Protein AF-A0A0A1XGZ0-F1 (afdb_monomer_lite)

Radius of gyration: 41.67 Å; chains: 1; bounding box: 92×54×162 Å

Foldseek 3Di:
DDPDPPPPDDDDDDPVNVVLLLVLCLVVLDQAPPHLQVSLVVSCVVPVDPDHSVVSVVVVVVLVVLLVVLVVVCPDPVLVPDDPVVSVVVSCVSHVCNVSVCSNPVVCVVPPPPDPPPDPCPDPPPPDDPPDPPPPPDDDDPDDPDPDDDDDDDDDDDDDDDDDDDDDDDDDDDDDDDDDDDDDDDDDDDDDDDDDDDDDDDDPDDPPPVVVVVVVVVVVVVVVVVVVVVVVVVVVVVVVVVVVVVVVVVVVVVVVVVVVVVVVVVVVVVVVVVVVVVVVVVVVVVVVVVVVVVVVVVVVVVVVCVVPVVVVVVVPDD

Organism: Zeugodacus cucurbitae (NCBI:txid28588)

Structure (mmCIF, N/CA/C/O backbone):
data_AF-A0A0A1XGZ0-F1
#
_entry.id   AF-A0A0A1XGZ0-F1
#
loop_
_atom_site.group_PDB
_atom_site.id
_atom_site.type_symbol
_atom_site.label_atom_id
_atom_site.label_alt_id
_atom_site.label_comp_id
_atom_site.label_asym_id
_atom_site.label_entity_id
_atom_site.label_seq_id
_atom_site.pdbx_PDB_ins_code
_atom_site.Cartn_x
_atom_site.Cartn_y
_atom_site.Cartn_z
_atom_site.occupancy
_atom_site.B_iso_or_equiv
_atom_site.auth_seq_id
_atom_site.auth_comp_id
_atom_site.auth_asym_id
_atom_site.auth_atom_id
_atom_site.pdbx_PDB_model_num
ATOM 1 N N . MET A 1 1 ? 7.712 36.866 0.682 1.00 51.44 1 MET A N 1
ATOM 2 C CA . MET A 1 1 ? 6.767 36.214 -0.258 1.00 51.44 1 MET A CA 1
ATOM 3 C C . MET A 1 1 ? 5.915 35.205 0.504 1.00 51.44 1 MET A C 1
ATOM 5 O O . MET A 1 1 ? 6.463 34.236 1.012 1.00 51.44 1 MET A O 1
ATOM 9 N N . LYS A 1 2 ? 4.602 35.432 0.642 1.00 52.97 2 LYS A N 1
ATOM 10 C CA . LYS A 1 2 ? 3.690 34.472 1.289 1.00 52.97 2 LYS A CA 1
ATOM 11 C C . LYS A 1 2 ? 3.315 33.396 0.262 1.00 52.97 2 LYS A C 1
ATOM 13 O O . LYS A 1 2 ? 2.612 33.702 -0.698 1.00 52.97 2 LYS A O 1
ATOM 18 N N . ARG A 1 3 ? 3.811 32.163 0.423 1.00 58.19 3 ARG A N 1
ATOM 19 C CA . ARG A 1 3 ? 3.391 31.021 -0.407 1.00 58.19 3 ARG A CA 1
ATOM 20 C C . ARG A 1 3 ? 1.929 30.725 -0.070 1.00 58.19 3 ARG A C 1
ATOM 22 O O . ARG A 1 3 ? 1.637 30.286 1.037 1.00 58.19 3 ARG A O 1
ATOM 29 N N . LYS A 1 4 ? 1.008 31.012 -0.992 1.00 64.75 4 LYS A N 1
ATOM 30 C CA . LYS A 1 4 ? -0.385 30.574 -0.864 1.00 64.75 4 LYS A CA 1
ATOM 31 C C . LYS A 1 4 ? -0.379 29.050 -0.986 1.00 64.75 4 LYS A C 1
ATOM 33 O O . LYS A 1 4 ? -0.147 28.530 -2.073 1.00 64.75 4 LYS A O 1
ATOM 38 N N . LEU A 1 5 ? -0.555 28.351 0.135 1.00 66.44 5 LEU A N 1
ATOM 39 C CA . LEU A 1 5 ? -0.808 26.912 0.148 1.00 66.44 5 LEU A CA 1
ATOM 40 C C . LEU A 1 5 ? -2.055 26.674 -0.702 1.00 66.44 5 LEU A C 1
ATOM 42 O O . LEU A 1 5 ? -3.143 27.122 -0.346 1.00 66.44 5 LEU A O 1
ATOM 46 N N . GLN A 1 6 ? -1.885 26.043 -1.862 1.00 65.25 6 GLN A N 1
ATOM 47 C CA . GLN A 1 6 ? -3.021 25.641 -2.674 1.00 65.25 6 GLN A CA 1
ATOM 48 C C . GLN A 1 6 ? -3.808 24.607 -1.872 1.00 65.25 6 GLN A C 1
ATOM 50 O O . GLN A 1 6 ? -3.312 23.519 -1.579 1.00 65.25 6 GLN A O 1
ATOM 55 N N . GLN A 1 7 ? -5.020 24.979 -1.477 1.00 72.56 7 GLN A N 1
ATOM 56 C CA . GLN A 1 7 ? -5.951 24.080 -0.820 1.00 72.56 7 GLN A CA 1
ATOM 57 C C . GLN A 1 7 ? -6.262 22.947 -1.801 1.00 72.56 7 GLN A C 1
ATOM 59 O O . GLN A 1 7 ? -6.911 23.161 -2.827 1.00 72.56 7 GLN A O 1
ATOM 64 N N . LYS A 1 8 ? -5.719 21.754 -1.530 1.00 76.75 8 LYS A N 1
ATOM 65 C CA . LYS A 1 8 ? -5.969 20.566 -2.349 1.00 76.75 8 LYS A CA 1
ATOM 66 C C . LYS A 1 8 ? -7.477 20.336 -2.376 1.00 76.75 8 LYS A C 1
ATOM 68 O O . LYS A 1 8 ? -8.102 20.197 -1.327 1.00 76.75 8 LYS A O 1
ATOM 73 N N . ARG A 1 9 ? -8.068 20.338 -3.571 1.00 82.75 9 ARG A N 1
ATOM 74 C CA . ARG A 1 9 ? -9.494 20.049 -3.735 1.00 82.75 9 ARG A CA 1
ATOM 75 C C . ARG A 1 9 ? -9.743 18.608 -3.289 1.00 82.75 9 ARG A C 1
ATOM 77 O O . ARG A 1 9 ? -9.057 17.696 -3.743 1.00 82.75 9 ARG A O 1
ATOM 84 N N . ILE A 1 10 ? -10.699 18.413 -2.386 1.00 90.75 10 ILE A N 1
ATOM 85 C CA . ILE A 1 10 ? -11.123 17.079 -1.954 1.00 90.75 10 ILE A CA 1
ATOM 86 C C . ILE A 1 10 ? -11.842 16.419 -3.137 1.00 90.75 10 ILE A C 1
ATOM 88 O O . ILE A 1 10 ? -12.792 16.991 -3.677 1.00 90.75 10 ILE A O 1
ATOM 92 N N . LYS A 1 11 ? -11.388 15.231 -3.556 1.00 94.19 11 LYS A N 1
ATOM 93 C CA . LYS A 1 11 ? -12.032 14.475 -4.639 1.00 94.19 11 LYS A CA 1
ATOM 94 C C . LYS A 1 11 ? -13.434 14.039 -4.205 1.00 94.19 11 LYS A C 1
ATOM 96 O O . LYS A 1 11 ? -13.590 13.379 -3.179 1.00 94.19 11 LYS A O 1
ATOM 101 N N . ARG A 1 12 ? -14.442 14.367 -5.018 1.00 95.94 12 ARG A N 1
ATOM 102 C CA . ARG A 1 12 ? -15.802 13.826 -4.896 1.00 95.94 12 ARG A CA 1
ATOM 103 C C . ARG A 1 12 ? -15.870 12.515 -5.675 1.00 95.94 12 ARG A C 1
ATOM 105 O O . ARG A 1 12 ? -15.523 12.500 -6.850 1.00 95.94 12 ARG A O 1
ATOM 112 N N . TRP A 1 13 ? -16.270 11.435 -5.010 1.00 97.25 13 TRP A N 1
ATOM 113 C CA . TRP A 1 13 ? -16.399 10.114 -5.627 1.00 97.25 13 TRP A CA 1
ATOM 114 C C . TRP A 1 13 ? -17.808 9.927 -6.165 1.00 97.25 13 TRP A C 1
ATOM 116 O O . TRP A 1 13 ? -18.777 10.060 -5.418 1.00 97.25 13 TRP A O 1
ATOM 126 N N . THR A 1 14 ? -17.912 9.590 -7.439 1.00 97.38 14 THR A N 1
ATOM 127 C CA . THR A 1 14 ? -19.172 9.186 -8.058 1.00 97.38 14 THR A CA 1
ATOM 128 C C . THR A 1 14 ? -19.480 7.722 -7.745 1.00 97.38 14 THR A C 1
ATOM 130 O O . THR A 1 14 ? -18.590 6.923 -7.443 1.00 97.38 14 THR A O 1
ATOM 133 N N . GLN A 1 15 ? -20.758 7.355 -7.833 1.00 96.75 15 GLN A N 1
ATOM 134 C CA . GLN A 1 15 ? -21.195 5.975 -7.622 1.00 96.75 15 GLN A CA 1
ATOM 135 C C . GLN A 1 15 ? -20.570 5.020 -8.654 1.00 96.75 15 GLN A C 1
ATOM 137 O O . GLN A 1 15 ? -20.163 3.919 -8.303 1.00 96.75 15 GLN A O 1
ATOM 142 N N . ASP A 1 16 ? -20.422 5.471 -9.903 1.00 97.69 16 ASP A N 1
ATOM 143 C CA . ASP A 1 16 ? -19.795 4.705 -10.986 1.00 97.69 16 ASP A CA 1
ATOM 144 C C . ASP A 1 16 ? -18.313 4.399 -10.708 1.00 97.69 16 ASP A C 1
ATOM 146 O O . ASP A 1 16 ? -17.880 3.252 -10.812 1.00 97.69 16 ASP A O 1
ATOM 150 N N . GLU A 1 17 ? -17.542 5.394 -10.256 1.00 98.00 17 GLU A N 1
ATOM 151 C CA . GLU A 1 17 ? -16.142 5.193 -9.855 1.00 98.00 17 GLU A CA 1
ATOM 152 C C . GLU A 1 17 ? -16.020 4.179 -8.709 1.00 98.00 17 GLU A C 1
ATOM 154 O O . GLU A 1 17 ? -15.146 3.312 -8.736 1.00 98.00 17 GLU A O 1
ATOM 159 N N . ILE A 1 18 ? -16.901 4.260 -7.705 1.00 98.06 18 ILE A N 1
ATOM 160 C CA . ILE A 1 18 ? -16.895 3.322 -6.576 1.00 98.06 18 ILE A CA 1
ATOM 161 C C . ILE A 1 18 ? -17.246 1.907 -7.051 1.00 98.06 18 ILE A C 1
ATOM 163 O O . ILE A 1 18 ? -16.580 0.954 -6.645 1.00 98.06 18 ILE A O 1
ATOM 167 N N . CYS A 1 19 ? -18.239 1.761 -7.933 1.00 97.44 19 CYS A N 1
ATOM 168 C CA . CYS A 1 19 ? -18.578 0.479 -8.548 1.00 97.44 19 CYS A CA 1
ATOM 169 C C . CYS A 1 19 ? -17.376 -0.137 -9.269 1.00 97.44 19 CYS A C 1
ATOM 171 O O . CYS A 1 19 ? -17.059 -1.289 -8.987 1.00 97.44 19 CYS A O 1
ATOM 173 N N . LYS A 1 20 ? -16.668 0.634 -10.106 1.00 97.81 20 LYS A N 1
ATOM 174 C CA . LYS A 1 20 ? -15.467 0.174 -10.829 1.00 97.81 20 LYS A CA 1
ATOM 175 C C . LYS A 1 20 ? -14.371 -0.324 -9.890 1.00 97.81 20 LYS A C 1
ATOM 177 O O . LYS A 1 20 ? -13.774 -1.366 -10.146 1.00 97.81 20 LYS A O 1
ATOM 182 N N . ILE A 1 21 ? -14.134 0.381 -8.780 1.00 96.81 21 ILE A N 1
ATOM 183 C CA . ILE A 1 21 ? -13.171 -0.053 -7.754 1.00 96.81 21 ILE A CA 1
ATOM 184 C C . ILE A 1 21 ? -13.587 -1.410 -7.169 1.00 96.81 21 ILE A C 1
ATOM 186 O O . ILE A 1 21 ? -12.758 -2.308 -7.035 1.00 96.81 21 ILE A O 1
ATOM 190 N N . ILE A 1 22 ? -14.865 -1.569 -6.814 1.00 96.44 22 ILE A N 1
ATOM 191 C CA . ILE A 1 22 ? -15.384 -2.803 -6.207 1.00 96.44 22 ILE A CA 1
ATOM 192 C C . ILE A 1 22 ? -15.343 -3.969 -7.204 1.00 96.44 22 ILE A C 1
ATOM 194 O O . ILE A 1 22 ? -14.929 -5.061 -6.818 1.00 96.44 22 ILE A O 1
ATOM 198 N N . ASP A 1 23 ? -15.733 -3.748 -8.462 1.00 96.31 23 ASP A N 1
ATOM 199 C CA . ASP A 1 23 ? -15.694 -4.770 -9.519 1.00 96.31 23 ASP A CA 1
ATOM 200 C C . ASP A 1 23 ? -14.271 -5.247 -9.775 1.00 96.31 23 ASP A C 1
ATOM 202 O O . ASP A 1 23 ? -14.007 -6.446 -9.715 1.00 96.31 23 ASP A O 1
ATOM 206 N N . TYR A 1 24 ? -13.324 -4.319 -9.918 1.00 95.81 24 TYR A N 1
ATOM 207 C CA . TYR A 1 24 ? -11.922 -4.675 -10.097 1.00 95.81 24 TYR A CA 1
ATOM 208 C C . TYR A 1 24 ? -11.384 -5.503 -8.922 1.00 95.81 24 TYR A C 1
ATOM 210 O O . TYR A 1 24 ? -10.722 -6.522 -9.100 1.00 95.81 24 TYR A O 1
ATOM 218 N N . ILE A 1 25 ? -11.694 -5.123 -7.682 1.00 94.00 25 ILE A N 1
ATOM 219 C CA . ILE A 1 25 ? -11.255 -5.904 -6.517 1.00 94.00 25 ILE A CA 1
ATOM 220 C C . ILE A 1 25 ? -11.884 -7.307 -6.506 1.00 94.00 25 ILE A C 1
ATOM 222 O O . ILE A 1 25 ? -11.214 -8.277 -6.133 1.00 94.00 25 ILE A O 1
ATOM 226 N N . ALA A 1 26 ? -13.154 -7.422 -6.895 1.00 93.50 26 ALA A N 1
ATOM 227 C CA . ALA A 1 26 ? -13.848 -8.702 -6.970 1.00 93.50 26 ALA A CA 1
ATOM 228 C C . ALA A 1 26 ? -13.251 -9.626 -8.042 1.00 93.50 26 ALA A C 1
ATOM 230 O O . ALA A 1 26 ? -13.102 -10.819 -7.781 1.00 93.50 26 ALA A O 1
ATOM 231 N N . GLU A 1 27 ? -12.891 -9.083 -9.205 1.00 94.25 27 GLU A N 1
ATOM 232 C CA . GLU A 1 27 ? -12.326 -9.836 -10.329 1.00 94.25 27 GLU A CA 1
ATOM 233 C C . GLU A 1 27 ? -10.887 -10.294 -10.067 1.00 94.25 27 GLU A C 1
ATOM 235 O O . GLU A 1 27 ? -10.563 -11.463 -10.272 1.00 94.25 27 GLU A O 1
ATOM 240 N N . TYR A 1 28 ? -10.022 -9.400 -9.577 1.00 91.00 28 TYR A N 1
ATOM 241 C CA . TYR A 1 28 ? -8.583 -9.674 -9.498 1.00 91.00 28 TYR A CA 1
ATOM 242 C C . TYR A 1 28 ? -8.142 -10.292 -8.169 1.00 91.00 28 TYR A C 1
ATOM 244 O O . TYR A 1 28 ? -7.079 -10.908 -8.113 1.00 91.00 28 TYR A O 1
ATOM 252 N N . GLY A 1 29 ? -8.953 -10.179 -7.109 1.00 76.94 29 GLY A N 1
ATOM 253 C CA . GLY A 1 29 ? -8.938 -11.013 -5.901 1.00 76.94 29 GLY A CA 1
ATOM 254 C C . GLY A 1 29 ? -7.692 -10.996 -4.994 1.00 76.94 29 GLY A C 1
ATOM 255 O O . GLY A 1 29 ? -7.820 -11.325 -3.811 1.00 76.94 29 GLY A O 1
ATOM 256 N N . ASN A 1 30 ? -6.532 -10.590 -5.503 1.00 75.06 30 ASN A N 1
ATOM 257 C CA . ASN A 1 30 ? -5.241 -10.508 -4.835 1.00 75.06 30 ASN A CA 1
ATOM 258 C C . ASN A 1 30 ? -4.974 -9.057 -4.457 1.00 75.06 30 ASN A C 1
ATOM 260 O O . ASN A 1 30 ? -4.221 -8.348 -5.122 1.00 75.06 30 ASN A O 1
ATOM 264 N N . LEU A 1 31 ? -5.631 -8.605 -3.393 1.00 71.94 31 LEU A N 1
ATOM 265 C CA . LEU A 1 31 ? -5.465 -7.242 -2.911 1.00 71.94 31 LEU A CA 1
ATOM 266 C C . LEU A 1 31 ? -3.996 -6.972 -2.557 1.00 71.94 31 LEU A C 1
ATOM 268 O O . LEU A 1 31 ? -3.429 -7.621 -1.681 1.00 71.94 31 LEU A O 1
ATOM 272 N N . GLU A 1 32 ? -3.418 -5.978 -3.233 1.00 71.38 32 GLU A N 1
ATOM 273 C CA . GLU A 1 32 ? -2.176 -5.294 -2.847 1.00 71.38 32 GLU A CA 1
ATOM 274 C C . GLU A 1 32 ? -0.877 -6.129 -2.888 1.00 71.38 32 GLU A C 1
ATOM 276 O O . GLU A 1 32 ? 0.133 -5.706 -2.323 1.00 71.38 32 GLU A O 1
ATOM 281 N N . LYS A 1 33 ? -0.845 -7.262 -3.607 1.00 74.62 33 LYS A N 1
ATOM 282 C CA . LYS A 1 33 ? 0.391 -8.042 -3.838 1.00 74.62 33 LYS A CA 1
ATOM 283 C C . LYS A 1 33 ? 1.023 -7.721 -5.205 1.00 74.62 33 LYS A C 1
ATOM 285 O O . LYS A 1 33 ? 0.296 -7.702 -6.195 1.00 74.62 33 LYS A O 1
ATOM 290 N N . PRO A 1 34 ? 2.355 -7.510 -5.302 1.00 65.94 34 PRO A N 1
ATOM 291 C CA . PRO A 1 34 ? 3.346 -7.464 -4.216 1.00 65.94 34 PRO A CA 1
ATOM 292 C C . PRO A 1 34 ? 3.360 -6.127 -3.451 1.00 65.94 34 PRO A C 1
ATOM 294 O O . PRO A 1 34 ? 3.934 -6.041 -2.369 1.00 65.94 34 PRO A O 1
ATOM 297 N N . THR A 1 35 ? 2.764 -5.067 -4.001 1.00 85.25 35 THR A N 1
ATOM 298 C CA . THR A 1 35 ? 2.658 -3.758 -3.342 1.00 85.25 35 THR A CA 1
ATOM 299 C C . THR A 1 35 ? 1.359 -3.073 -3.750 1.00 85.25 35 THR A C 1
ATOM 301 O O . THR A 1 35 ? 0.997 -3.079 -4.927 1.00 85.25 35 THR A O 1
ATOM 304 N N . ALA A 1 36 ? 0.693 -2.410 -2.799 1.00 88.00 36 ALA A N 1
ATOM 305 C CA . ALA A 1 36 ? -0.534 -1.644 -3.037 1.00 88.00 36 ALA A CA 1
ATOM 306 C C . ALA A 1 36 ? -0.408 -0.641 -4.197 1.00 88.00 36 ALA A C 1
ATOM 308 O O . ALA A 1 36 ? -1.326 -0.503 -4.997 1.00 88.00 36 ALA A O 1
ATOM 309 N N . ARG A 1 37 ? 0.749 0.025 -4.315 1.00 92.38 37 ARG A N 1
ATOM 310 C CA . ARG A 1 37 ? 1.026 0.992 -5.381 1.00 92.38 37 ARG A CA 1
ATOM 311 C C . ARG A 1 37 ? 0.862 0.379 -6.770 1.00 92.38 37 ARG A C 1
ATOM 313 O O . ARG A 1 37 ? 0.056 0.877 -7.541 1.00 92.38 37 ARG A O 1
ATOM 320 N N . ILE A 1 38 ? 1.564 -0.721 -7.046 1.00 92.69 38 ILE A N 1
ATOM 321 C CA . ILE A 1 38 ? 1.515 -1.403 -8.348 1.00 92.69 38 ILE A CA 1
ATOM 322 C C . ILE A 1 38 ? 0.081 -1.849 -8.648 1.00 92.69 38 ILE A C 1
ATOM 324 O O . ILE A 1 38 ? -0.415 -1.619 -9.742 1.00 92.69 38 ILE A O 1
ATOM 328 N N . TYR A 1 39 ? -0.610 -2.420 -7.657 1.00 94.62 39 TYR A N 1
ATOM 329 C CA . TYR A 1 39 ? -1.984 -2.901 -7.814 1.00 94.62 39 TYR A CA 1
ATOM 330 C C . TYR A 1 39 ? -2.982 -1.791 -8.190 1.00 94.62 39 TYR A C 1
ATOM 332 O O . TYR A 1 39 ? -3.854 -1.983 -9.038 1.00 94.62 39 TYR A O 1
ATOM 340 N N . TYR A 1 40 ? -2.885 -0.622 -7.554 1.00 95.56 40 TYR A N 1
ATOM 341 C CA . TYR A 1 40 ? -3.783 0.494 -7.852 1.00 95.56 40 TYR A CA 1
ATOM 342 C C . TYR A 1 40 ? -3.333 1.300 -9.080 1.00 95.56 40 TYR A C 1
ATOM 344 O O . TYR A 1 40 ? -4.174 1.892 -9.751 1.00 95.56 40 TYR A O 1
ATOM 352 N N . GLU A 1 41 ? -2.043 1.303 -9.421 1.00 95.19 41 GLU A N 1
ATOM 353 C CA . GLU A 1 41 ? -1.557 1.845 -10.695 1.00 95.19 41 GLU A CA 1
ATOM 354 C C . GLU A 1 41 ? -2.065 1.007 -11.881 1.00 95.19 41 GLU A C 1
ATOM 356 O O . GLU A 1 41 ? -2.542 1.585 -12.856 1.00 95.19 41 GLU A O 1
ATOM 361 N N . THR A 1 42 ? -2.066 -0.331 -11.790 1.00 94.62 42 THR A N 1
ATOM 362 C CA . THR A 1 42 ? -2.656 -1.191 -12.835 1.00 94.62 42 THR A CA 1
ATOM 363 C C . THR A 1 42 ? -4.169 -1.012 -12.937 1.00 94.62 42 THR A C 1
ATOM 365 O O . THR A 1 42 ? -4.702 -0.939 -14.042 1.00 94.62 42 THR A O 1
ATOM 368 N N . PHE A 1 43 ? -4.866 -0.838 -11.810 1.00 95.56 43 PHE A N 1
ATOM 369 C CA . PHE A 1 43 ? -6.286 -0.475 -11.818 1.00 95.56 43 PHE A CA 1
ATOM 370 C C . PHE A 1 43 ? -6.551 0.814 -12.609 1.00 95.56 43 PHE A C 1
ATOM 372 O O . PHE A 1 43 ? -7.454 0.841 -13.441 1.00 95.56 43 PHE A O 1
ATOM 379 N N . LEU A 1 44 ? -5.755 1.866 -12.386 1.00 96.62 44 LEU A N 1
ATOM 380 C CA . LEU A 1 44 ? -5.915 3.153 -13.072 1.00 96.62 44 LEU A CA 1
ATOM 381 C C . LEU A 1 44 ? -5.614 3.074 -14.577 1.00 96.62 44 LEU A C 1
ATOM 383 O O . LEU A 1 44 ? -6.138 3.881 -15.342 1.00 96.62 44 LEU A O 1
ATOM 387 N N . GLN A 1 45 ? -4.812 2.097 -15.012 1.00 96.19 45 GLN A N 1
ATOM 388 C CA . GLN A 1 45 ? -4.597 1.819 -16.436 1.00 96.19 45 GLN A CA 1
ATOM 389 C C . GLN A 1 45 ? -5.831 1.184 -17.092 1.00 96.19 45 GLN A C 1
ATOM 391 O O . GLN A 1 45 ? -6.127 1.483 -18.246 1.00 96.19 45 GLN A O 1
ATOM 396 N N . VAL A 1 46 ? -6.557 0.325 -16.367 1.00 96.75 46 VAL A N 1
ATOM 397 C CA . VAL A 1 46 ? -7.762 -0.361 -16.871 1.00 96.75 46 VAL A CA 1
ATOM 398 C C . VAL A 1 46 ? -9.002 0.530 -16.769 1.00 96.75 46 VAL A C 1
ATOM 400 O O . VAL A 1 46 ? -9.832 0.563 -17.673 1.00 96.75 46 VAL A O 1
ATOM 403 N N . SER A 1 47 ? -9.139 1.254 -15.660 1.00 95.00 47 SER A N 1
ATOM 404 C CA . SER A 1 47 ? -10.253 2.153 -15.371 1.00 95.00 47 SER A CA 1
ATOM 405 C C . SER A 1 47 ? -9.723 3.579 -15.228 1.00 95.00 47 SER A C 1
ATOM 407 O O . SER A 1 47 ? -9.253 3.930 -14.142 1.00 95.00 47 SER A O 1
ATOM 409 N N . PRO A 1 48 ? -9.803 4.416 -16.281 1.00 91.69 48 PRO A N 1
ATOM 410 C CA . PRO A 1 48 ? -9.307 5.786 -16.230 1.00 91.69 48 PRO A CA 1
ATOM 411 C C . PRO A 1 48 ? -10.211 6.627 -15.323 1.00 91.69 48 PRO A C 1
ATOM 413 O O . PRO A 1 48 ? -11.207 7.213 -15.745 1.00 91.69 48 PRO A O 1
ATOM 416 N N . ILE A 1 49 ? -9.870 6.639 -14.041 1.00 96.62 49 ILE A N 1
ATOM 417 C CA . ILE A 1 49 ? -10.454 7.487 -13.010 1.00 96.62 49 ILE A CA 1
ATOM 418 C C . ILE A 1 49 ? -9.453 8.606 -12.745 1.00 96.62 49 ILE A C 1
ATOM 420 O O . ILE A 1 49 ? -8.268 8.342 -12.557 1.00 96.62 49 ILE A O 1
ATOM 424 N N . ASP A 1 50 ? -9.923 9.852 -12.680 1.00 96.12 50 ASP A N 1
ATOM 425 C CA . ASP A 1 50 ? -9.082 10.994 -12.306 1.00 96.12 50 ASP A CA 1
ATOM 426 C C . ASP A 1 50 ? -8.783 10.961 -10.796 1.00 96.12 50 ASP A C 1
ATOM 428 O O . ASP A 1 50 ? -9.442 11.608 -9.973 1.00 96.12 50 ASP A O 1
ATOM 432 N N . ALA A 1 51 ? -7.877 10.071 -10.398 1.00 96.00 51 ALA A N 1
ATOM 433 C CA . ALA A 1 51 ? -7.441 9.858 -9.028 1.00 96.00 51 ALA A CA 1
ATOM 434 C C . ALA A 1 51 ? -6.013 9.313 -9.002 1.00 96.00 51 ALA A C 1
ATOM 436 O O . ALA A 1 51 ? -5.601 8.540 -9.861 1.00 96.00 51 ALA A O 1
ATOM 437 N N . THR A 1 52 ? -5.266 9.662 -7.958 1.00 95.62 52 THR A N 1
ATOM 438 C CA . THR A 1 52 ? -3.992 9.003 -7.670 1.00 95.62 52 THR A CA 1
ATOM 439 C C . THR A 1 52 ? -4.230 7.647 -7.005 1.00 95.62 52 THR A C 1
ATOM 441 O O . THR A 1 52 ? -5.252 7.430 -6.347 1.00 95.62 52 THR A O 1
ATOM 444 N N . TRP A 1 53 ? -3.261 6.737 -7.127 1.00 95.56 53 TRP A N 1
ATOM 445 C CA . TRP A 1 53 ? -3.322 5.408 -6.509 1.00 95.56 53 TRP A CA 1
ATOM 446 C C . TRP A 1 53 ? -3.534 5.482 -4.983 1.00 95.56 53 TRP A C 1
ATOM 448 O O . TRP A 1 53 ? -4.270 4.673 -4.418 1.00 95.56 53 TRP A O 1
ATOM 458 N N . ASP A 1 54 ? -2.973 6.504 -4.324 1.00 94.50 54 ASP A N 1
ATOM 459 C CA 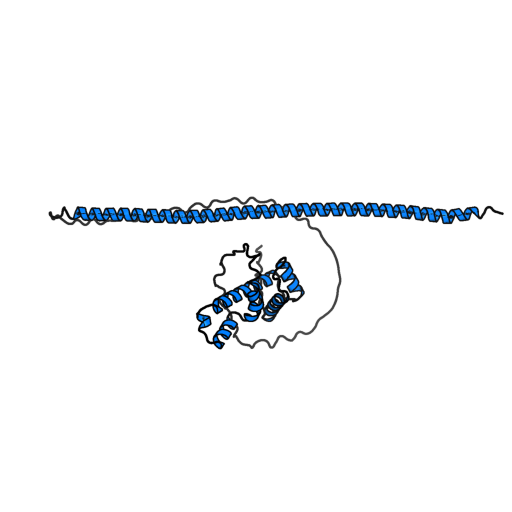. ASP A 1 54 ? -3.197 6.784 -2.903 1.00 94.50 54 ASP A CA 1
ATOM 460 C C . ASP A 1 54 ? -4.672 7.059 -2.603 1.00 94.50 54 ASP A C 1
ATOM 462 O O . ASP A 1 54 ? -5.233 6.482 -1.675 1.00 94.50 54 ASP A O 1
ATOM 466 N N . LEU A 1 55 ? -5.330 7.920 -3.388 1.00 95.50 55 LEU A N 1
ATOM 467 C CA . LEU A 1 55 ? -6.744 8.250 -3.187 1.00 95.50 55 LEU A CA 1
ATOM 468 C C . LEU A 1 55 ? -7.633 7.011 -3.333 1.00 95.50 55 LEU A C 1
ATOM 470 O O . LEU A 1 55 ? -8.569 6.842 -2.549 1.00 95.50 55 LEU A O 1
ATOM 474 N N . ILE A 1 56 ? -7.314 6.130 -4.283 1.00 96.12 56 ILE A N 1
ATOM 475 C CA . ILE A 1 56 ? -7.995 4.839 -4.438 1.00 96.12 56 ILE A CA 1
ATOM 476 C C . ILE A 1 56 ? -7.775 3.971 -3.199 1.00 96.12 56 ILE A C 1
ATOM 478 O O . ILE A 1 56 ? -8.749 3.499 -2.613 1.00 96.12 56 ILE A O 1
ATOM 482 N N . LYS A 1 57 ? -6.529 3.828 -2.732 1.00 94.50 57 LYS A N 1
ATOM 483 C CA . LYS A 1 57 ? -6.201 3.086 -1.505 1.00 94.50 57 LYS A CA 1
ATOM 484 C C . LYS A 1 57 ? -6.987 3.604 -0.296 1.00 94.50 57 LYS A C 1
ATOM 486 O O . LYS A 1 57 ? -7.592 2.817 0.433 1.00 94.50 57 LYS A O 1
ATOM 491 N N . TRP A 1 58 ? -7.028 4.922 -0.095 1.00 94.75 58 TRP A N 1
ATOM 492 C CA . TRP A 1 58 ? -7.814 5.549 0.973 1.00 94.75 58 TRP A CA 1
ATOM 493 C C . TRP A 1 58 ? -9.307 5.258 0.827 1.00 94.75 58 TRP A C 1
ATOM 495 O O . TRP A 1 58 ? -9.967 4.932 1.817 1.00 94.75 58 TRP A O 1
ATOM 505 N N . LYS A 1 59 ? -9.843 5.308 -0.397 1.00 96.44 59 LYS A N 1
ATOM 506 C CA . LYS A 1 59 ? -11.249 4.987 -0.654 1.00 96.44 59 LYS A CA 1
ATOM 507 C C . LYS A 1 59 ? -11.561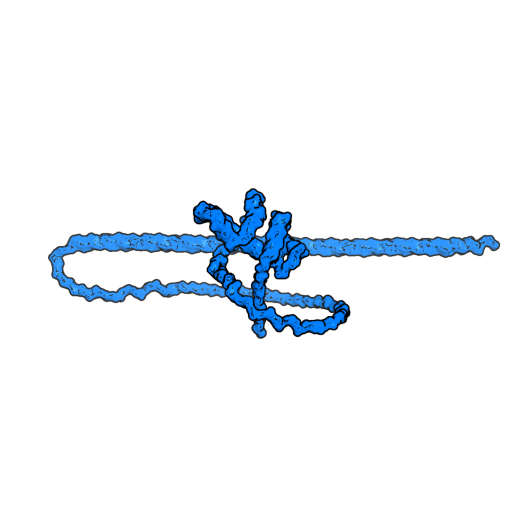 3.522 -0.354 1.00 96.44 59 LYS A C 1
ATOM 509 O O . LYS A 1 59 ? -12.566 3.254 0.297 1.00 96.44 59 LYS A O 1
ATOM 514 N N . VAL A 1 60 ? -10.693 2.588 -0.743 1.00 95.19 60 VAL A N 1
ATOM 515 C CA . VAL A 1 60 ? -10.829 1.157 -0.422 1.00 95.19 60 VAL A CA 1
ATOM 516 C C . VAL A 1 60 ? -10.780 0.924 1.087 1.00 95.19 60 VAL A C 1
ATOM 518 O O . VAL A 1 60 ? -11.619 0.198 1.620 1.00 95.19 60 VAL A O 1
ATOM 521 N N . ARG A 1 61 ? -9.857 1.577 1.801 1.00 94.00 61 ARG A N 1
ATOM 522 C CA . ARG A 1 61 ? -9.788 1.525 3.271 1.00 94.00 61 ARG A CA 1
ATOM 523 C C . ARG A 1 61 ? -11.082 2.029 3.915 1.00 94.00 61 ARG A C 1
ATOM 525 O O . ARG A 1 61 ? -11.608 1.384 4.815 1.00 94.00 61 ARG A O 1
ATOM 532 N N . HIS A 1 62 ? -11.626 3.136 3.423 1.00 95.69 62 HIS A N 1
ATOM 533 C CA . HIS A 1 62 ? -12.905 3.662 3.893 1.00 95.69 62 HIS A CA 1
ATOM 534 C C . HIS A 1 62 ? -14.078 2.704 3.606 1.00 95.69 62 HIS A C 1
ATOM 536 O O . HIS A 1 62 ? -14.899 2.469 4.489 1.00 95.69 62 HIS A O 1
ATOM 542 N N . LEU A 1 63 ? -14.130 2.084 2.420 1.00 96.56 63 LEU A N 1
ATOM 543 C CA . LEU A 1 63 ? -15.136 1.062 2.093 1.00 96.56 63 LEU A CA 1
ATOM 544 C C . LEU A 1 63 ? -15.045 -0.152 3.031 1.00 96.56 63 LEU A C 1
ATOM 546 O O . LEU A 1 63 ? -16.078 -0.638 3.487 1.00 96.56 63 LEU A O 1
ATOM 550 N N . LYS A 1 64 ? -13.827 -0.602 3.367 1.00 94.62 64 LYS A N 1
ATOM 551 C CA . LYS A 1 64 ? -13.597 -1.655 4.372 1.00 94.62 64 LYS A CA 1
ATOM 552 C C . LYS A 1 64 ? -14.117 -1.247 5.752 1.00 94.62 64 LYS A C 1
ATOM 554 O O . LYS A 1 64 ? -14.782 -2.046 6.399 1.00 94.62 64 LYS A O 1
ATOM 559 N N . ALA A 1 65 ? -13.863 -0.011 6.182 1.00 94.44 65 ALA A N 1
ATOM 560 C CA . ALA A 1 65 ? -14.337 0.489 7.472 1.00 94.44 65 ALA A CA 1
ATOM 561 C C . ALA A 1 65 ? -15.874 0.543 7.544 1.00 94.44 65 ALA A C 1
ATOM 563 O O . ALA A 1 65 ? -16.460 0.086 8.524 1.00 94.44 65 ALA A O 1
ATOM 564 N N . ILE A 1 66 ? -16.539 1.042 6.494 1.00 96.62 66 ILE A N 1
ATOM 565 C CA . ILE A 1 66 ? -18.010 1.034 6.411 1.00 96.62 66 ILE A CA 1
ATOM 566 C C . ILE A 1 66 ? -18.542 -0.403 6.429 1.00 96.62 66 ILE A C 1
ATOM 568 O O . ILE A 1 66 ? -19.505 -0.690 7.139 1.00 96.62 66 ILE A O 1
ATOM 572 N N . PHE A 1 67 ? -17.918 -1.310 5.673 1.00 96.56 67 PHE A N 1
ATOM 573 C CA . PHE A 1 67 ? -18.295 -2.721 5.659 1.00 96.56 67 PHE A CA 1
ATOM 574 C C . PHE A 1 67 ? -18.177 -3.360 7.049 1.00 96.56 67 PHE A C 1
ATOM 576 O O . PHE A 1 67 ? -19.133 -3.986 7.496 1.00 96.56 67 PHE A O 1
ATOM 583 N N . ALA A 1 68 ? -17.066 -3.146 7.759 1.00 95.31 68 ALA A N 1
ATOM 584 C CA . ALA A 1 68 ? -16.857 -3.671 9.108 1.00 95.31 68 ALA A CA 1
ATOM 585 C C . ALA A 1 68 ? -17.897 -3.135 10.107 1.00 95.31 68 ALA A C 1
ATOM 587 O O . ALA A 1 68 ? -18.466 -3.904 10.880 1.00 95.31 68 ALA A O 1
ATOM 588 N N . LYS A 1 69 ? -18.226 -1.833 10.045 1.00 96.31 69 LYS A N 1
ATOM 589 C CA . LYS A 1 69 ? -19.319 -1.249 10.845 1.00 96.31 69 LYS A CA 1
ATOM 590 C C . LYS A 1 69 ? -20.662 -1.916 10.535 1.00 96.31 69 LYS A C 1
ATOM 592 O O . LYS A 1 69 ? -21.423 -2.230 11.449 1.00 96.31 69 LYS A O 1
ATOM 597 N N . ALA A 1 70 ? -20.951 -2.150 9.255 1.00 97.31 70 ALA A N 1
ATOM 598 C CA . ALA A 1 70 ? -22.170 -2.832 8.837 1.00 97.31 70 ALA A CA 1
ATOM 599 C C . ALA A 1 70 ? -22.195 -4.284 9.340 1.00 97.31 70 ALA A C 1
ATOM 601 O O . ALA A 1 70 ? -23.207 -4.723 9.872 1.00 97.31 70 ALA A O 1
ATOM 602 N N . GLU A 1 71 ? -21.084 -5.013 9.247 1.00 96.06 71 GLU A N 1
ATOM 603 C CA . GLU A 1 71 ? -20.947 -6.389 9.737 1.00 96.06 71 GLU A CA 1
ATOM 604 C C . GLU A 1 71 ? -21.146 -6.491 11.259 1.00 96.06 71 GLU A C 1
ATOM 606 O O . GLU A 1 71 ? -21.939 -7.314 11.737 1.00 96.06 71 GLU A O 1
ATOM 611 N N . GLN A 1 72 ? -20.509 -5.599 12.020 1.00 95.94 72 GLN A N 1
ATOM 612 C CA . GLN A 1 72 ? -20.699 -5.488 13.466 1.00 95.94 72 GLN A CA 1
ATOM 613 C C . GLN A 1 72 ? -22.169 -5.220 13.808 1.00 95.94 72 GLN A C 1
ATOM 615 O O . GLN A 1 72 ? -22.740 -5.893 14.670 1.00 95.94 72 GLN A O 1
ATOM 620 N N . TRP A 1 73 ? -22.807 -4.286 13.095 1.00 97.50 73 TRP A N 1
ATOM 621 C CA . TRP A 1 73 ? -24.227 -4.006 13.272 1.00 97.50 73 TRP A CA 1
ATOM 622 C C . TRP A 1 73 ? -25.088 -5.231 12.947 1.00 97.50 73 TRP A C 1
ATOM 624 O O . TRP A 1 73 ? -25.923 -5.597 13.771 1.00 97.50 73 TRP A O 1
ATOM 634 N N . THR A 1 74 ? -24.841 -5.935 11.835 1.00 97.06 74 THR A N 1
ATOM 635 C CA . THR A 1 74 ? -25.593 -7.157 11.482 1.00 97.06 74 THR A CA 1
ATOM 636 C C . THR A 1 74 ? -25.460 -8.276 12.520 1.00 97.06 74 THR A C 1
ATOM 638 O O . THR A 1 74 ? -26.358 -9.107 12.646 1.00 97.06 74 THR A O 1
ATOM 641 N N . SER A 1 75 ? -24.378 -8.282 13.302 1.00 96.25 75 SER A N 1
ATOM 642 C CA . SER A 1 75 ? -24.149 -9.253 14.381 1.00 96.25 75 SER A CA 1
ATOM 643 C C . SER A 1 75 ? -24.846 -8.882 15.699 1.00 96.25 75 SER A C 1
ATOM 645 O O . SER A 1 75 ? -25.046 -9.750 16.559 1.00 96.25 75 SER A O 1
ATOM 647 N N . SER A 1 76 ? -25.237 -7.614 15.858 1.00 97.75 76 SER A N 1
ATOM 648 C CA . SER A 1 76 ? -25.857 -7.075 17.072 1.00 97.75 76 SER A CA 1
ATOM 649 C C . SER A 1 76 ? -27.260 -7.642 17.338 1.00 97.75 76 SER A C 1
ATOM 651 O O . SER A 1 76 ? -27.949 -8.134 16.443 1.00 97.75 76 SER A O 1
ATOM 653 N N . ALA A 1 77 ? -27.710 -7.560 18.595 1.00 97.50 77 ALA A N 1
ATOM 654 C CA . ALA A 1 77 ? -29.065 -7.963 18.976 1.00 97.50 77 ALA A CA 1
ATOM 655 C C . ALA A 1 77 ? -30.148 -7.070 18.339 1.00 97.50 77 ALA A C 1
ATOM 657 O O . ALA A 1 77 ? -31.229 -7.561 18.028 1.00 97.50 77 ALA A O 1
ATOM 658 N N . GLU A 1 78 ? -29.841 -5.788 18.104 1.00 96.94 78 GLU A N 1
ATOM 659 C CA . GLU A 1 78 ? -30.749 -4.833 17.454 1.00 96.94 78 GLU A CA 1
ATOM 660 C C . GLU A 1 78 ? -31.060 -5.252 16.012 1.00 96.94 78 GLU A C 1
ATOM 662 O O . GLU A 1 78 ? -32.215 -5.257 15.596 1.00 96.94 78 GLU A O 1
ATOM 667 N N . ALA A 1 79 ? -30.045 -5.668 15.253 1.00 96.38 79 ALA A N 1
ATOM 668 C CA . ALA A 1 79 ? -30.242 -6.149 13.890 1.00 96.38 79 ALA A CA 1
ATOM 669 C C . ALA A 1 79 ? -31.120 -7.410 13.831 1.00 96.38 79 ALA A C 1
ATOM 671 O O . ALA A 1 79 ? -31.929 -7.555 12.918 1.00 96.38 79 ALA A O 1
ATOM 672 N N . LYS A 1 80 ? -30.991 -8.301 14.821 1.00 96.94 80 LYS A N 1
ATOM 673 C CA . LYS A 1 80 ? -31.732 -9.571 14.890 1.00 96.94 80 LYS A CA 1
ATOM 674 C C . LYS A 1 80 ? -33.205 -9.407 15.277 1.00 96.94 80 LYS A C 1
ATOM 676 O O . LYS A 1 80 ? -33.983 -10.322 15.027 1.00 96.94 80 LYS A O 1
ATOM 681 N N . SER A 1 81 ? -33.588 -8.289 15.896 1.00 97.62 81 SER A N 1
ATOM 682 C CA . SER A 1 81 ? -34.976 -8.027 16.307 1.00 97.62 81 SER A CA 1
ATOM 683 C C . SER A 1 81 ? -35.802 -7.277 15.256 1.00 97.62 81 SER A C 1
ATOM 685 O O . SER A 1 81 ? -37.022 -7.181 15.389 1.00 97.62 81 SER A O 1
ATOM 687 N N . LEU A 1 82 ? -35.160 -6.743 14.213 1.00 97.12 82 LEU A N 1
ATOM 688 C CA . LEU A 1 82 ? -35.818 -6.011 13.133 1.00 97.12 82 LEU A CA 1
ATOM 689 C C . LEU A 1 82 ? -36.507 -6.955 12.136 1.00 97.12 82 LEU A C 1
ATOM 691 O O . LEU A 1 82 ? -36.047 -8.064 11.874 1.00 97.12 82 LEU A O 1
ATOM 695 N N . SER A 1 83 ? -37.603 -6.484 11.528 1.00 97.62 83 SER A N 1
ATOM 696 C CA . SER A 1 83 ? -38.211 -7.168 10.383 1.00 97.62 83 SER A CA 1
ATOM 697 C C . SER A 1 83 ? -37.271 -7.144 9.176 1.00 97.62 83 SER A C 1
ATOM 699 O O . SER A 1 83 ? -36.482 -6.210 9.015 1.00 97.62 83 SER A O 1
ATOM 701 N N . THR A 1 84 ? -37.377 -8.148 8.303 1.00 97.25 84 THR A N 1
ATOM 702 C CA . THR A 1 84 ? -36.496 -8.313 7.137 1.00 97.25 84 THR A CA 1
ATOM 703 C C . THR A 1 84 ? -36.439 -7.062 6.255 1.00 97.25 84 THR A C 1
ATOM 705 O O . THR A 1 84 ? -35.345 -6.631 5.901 1.00 97.25 84 THR A O 1
ATOM 708 N N . ASP A 1 85 ? -37.576 -6.418 5.982 1.00 97.69 85 ASP A N 1
ATOM 709 C CA . ASP A 1 85 ? -37.622 -5.215 5.136 1.00 97.69 85 ASP A CA 1
ATOM 710 C C . ASP A 1 85 ? -36.870 -4.036 5.773 1.00 97.69 85 ASP A C 1
ATOM 712 O O . ASP A 1 85 ? -36.007 -3.418 5.149 1.00 97.69 85 ASP A O 1
ATOM 716 N N . ARG A 1 86 ? -37.113 -3.777 7.067 1.00 97.38 86 ARG A N 1
ATOM 717 C CA . ARG A 1 86 ? -36.439 -2.695 7.808 1.00 97.38 86 ARG A CA 1
ATOM 718 C C . ARG A 1 86 ? -34.949 -2.961 7.986 1.00 97.38 86 ARG A C 1
ATOM 720 O O . ARG A 1 86 ? -34.152 -2.023 8.001 1.00 97.38 86 ARG A O 1
ATOM 727 N N . PHE A 1 87 ? -34.576 -4.230 8.135 1.00 97.69 87 PHE A N 1
ATOM 728 C CA . PHE A 1 87 ? -33.183 -4.649 8.187 1.00 97.69 87 PHE A CA 1
ATOM 729 C C . PHE A 1 87 ? -32.465 -4.304 6.877 1.00 97.69 87 PHE A C 1
ATOM 731 O O . PHE A 1 87 ? -31.414 -3.663 6.921 1.00 97.69 87 PHE A O 1
ATOM 738 N N . VAL A 1 88 ? -33.046 -4.660 5.724 1.00 97.56 88 VAL A N 1
ATOM 739 C CA . VAL A 1 88 ? -32.455 -4.386 4.402 1.00 97.56 88 VAL A CA 1
ATOM 740 C C . VAL A 1 88 ? -32.343 -2.884 4.146 1.00 97.56 88 VAL A C 1
ATOM 742 O O . VAL A 1 88 ? -31.275 -2.420 3.750 1.00 97.56 88 VAL A O 1
ATOM 745 N N . GLU A 1 89 ? -33.386 -2.105 4.441 1.00 97.75 89 GLU A N 1
ATOM 746 C CA . GLU A 1 89 ? -33.357 -0.646 4.271 1.00 97.75 89 GLU A CA 1
ATOM 747 C C . GLU A 1 89 ? -32.258 0.018 5.107 1.00 97.75 89 GLU A C 1
ATOM 749 O O . GLU A 1 89 ? -31.512 0.868 4.611 1.00 97.75 89 GLU A O 1
ATOM 754 N N . ARG A 1 90 ? -32.131 -0.365 6.384 1.00 97.81 90 ARG A N 1
ATOM 755 C CA . ARG A 1 90 ? -31.103 0.193 7.271 1.00 97.81 90 ARG A CA 1
ATOM 756 C C . ARG A 1 90 ? -29.704 -0.232 6.840 1.00 97.81 90 ARG A C 1
ATOM 758 O O . ARG A 1 90 ? -28.799 0.601 6.821 1.00 97.81 90 ARG A O 1
ATOM 765 N N . LEU A 1 91 ? -29.541 -1.489 6.434 1.00 97.88 91 LEU A N 1
ATOM 766 C CA . LEU A 1 91 ? -28.275 -2.000 5.921 1.00 97.88 91 LEU A CA 1
ATOM 767 C C . LEU A 1 91 ? -27.840 -1.257 4.655 1.00 97.88 91 LEU A C 1
ATOM 769 O O . LEU A 1 91 ? -26.684 -0.853 4.553 1.00 97.88 91 LEU A O 1
ATOM 773 N N . GLN A 1 92 ? -28.765 -1.023 3.722 1.00 97.31 92 GLN A N 1
ATOM 774 C CA . GLN A 1 92 ? -28.494 -0.302 2.480 1.00 97.31 92 GLN A CA 1
ATOM 775 C C . GLN A 1 92 ? -28.148 1.172 2.734 1.00 97.31 92 GLN A C 1
ATOM 777 O O . GLN A 1 92 ? -27.273 1.710 2.058 1.00 97.31 92 GLN A O 1
ATOM 782 N N . LYS A 1 93 ? -28.777 1.813 3.730 1.00 97.06 93 LYS A N 1
ATOM 783 C CA . LYS A 1 93 ? -28.420 3.177 4.161 1.00 97.06 93 LYS A CA 1
ATOM 784 C C . LYS A 1 93 ? -27.016 3.244 4.765 1.00 97.06 93 LYS A C 1
ATOM 786 O O . LYS A 1 93 ? -26.272 4.166 4.455 1.00 97.06 93 LYS A O 1
ATOM 791 N N . MET A 1 94 ? -26.643 2.268 5.594 1.00 96.69 94 MET A N 1
ATOM 792 C CA . MET A 1 94 ? -25.313 2.219 6.217 1.00 96.69 94 MET A CA 1
ATOM 793 C C . MET A 1 94 ? -24.208 1.863 5.219 1.00 96.69 94 MET A C 1
ATOM 795 O O . MET A 1 94 ? -23.127 2.446 5.239 1.00 96.69 94 MET A O 1
ATOM 799 N N . CYS A 1 95 ? -24.456 0.874 4.365 1.00 97.62 95 CYS A N 1
ATOM 800 C CA . CYS A 1 95 ? -23.484 0.355 3.416 1.00 97.62 95 CYS A CA 1
ATOM 801 C C . CYS A 1 95 ? -24.192 -0.011 2.101 1.00 97.62 95 CYS A C 1
ATOM 803 O O . CYS A 1 95 ? -24.596 -1.163 1.912 1.00 97.62 95 CYS A O 1
ATOM 805 N N . PRO A 1 96 ? -24.291 0.933 1.144 1.00 97.75 96 PRO A N 1
ATOM 806 C CA . PRO A 1 96 ? -24.987 0.710 -0.128 1.00 97.75 96 PRO A CA 1
ATOM 807 C C . PRO A 1 96 ? -24.454 -0.480 -0.940 1.00 97.75 96 PRO A C 1
ATOM 809 O O . PRO A 1 96 ? -25.157 -1.036 -1.778 1.00 97.75 96 PRO A O 1
ATOM 812 N N . TYR A 1 97 ? -23.208 -0.886 -0.685 1.00 97.88 97 TYR A N 1
ATOM 813 C CA . TYR A 1 97 ? -22.503 -1.945 -1.406 1.00 97.88 97 TYR A CA 1
ATOM 814 C C . TYR A 1 97 ? -22.272 -3.212 -0.579 1.00 97.88 97 TYR A C 1
ATOM 816 O O . TYR A 1 97 ? -21.417 -4.026 -0.937 1.00 97.88 97 TYR A O 1
ATOM 824 N N . TYR A 1 98 ? -23.013 -3.393 0.517 1.00 97.50 98 TYR A N 1
ATOM 825 C CA . TYR A 1 98 ? -22.762 -4.449 1.498 1.00 97.50 98 TYR A CA 1
ATOM 826 C C . TYR A 1 98 ? -22.603 -5.840 0.873 1.00 97.50 98 TYR A C 1
ATOM 828 O O . TYR A 1 98 ? -21.613 -6.515 1.130 1.00 97.50 98 TYR A O 1
ATOM 836 N N . HIS A 1 99 ? -23.523 -6.259 0.000 1.00 96.69 99 HIS A N 1
ATOM 837 C CA . HIS A 1 99 ? -23.483 -7.599 -0.599 1.00 96.69 99 HIS A CA 1
ATOM 838 C C . HIS A 1 99 ? -22.239 -7.836 -1.466 1.00 96.69 99 HIS A C 1
ATOM 840 O O . HIS A 1 99 ? -21.638 -8.909 -1.407 1.00 96.69 99 HIS A O 1
ATOM 846 N N . ARG A 1 100 ? -21.819 -6.825 -2.238 1.00 96.50 100 ARG A N 1
ATOM 847 C CA . ARG A 1 100 ? -20.621 -6.910 -3.088 1.00 96.50 100 ARG A CA 1
ATOM 848 C C . ARG A 1 100 ? -19.354 -6.942 -2.237 1.00 96.50 100 ARG A C 1
ATOM 850 O O . ARG A 1 100 ? -18.493 -7.787 -2.456 1.00 96.50 100 ARG A O 1
ATOM 857 N N . LEU A 1 101 ? -19.276 -6.083 -1.219 1.00 95.56 101 LEU A N 1
ATOM 858 C CA . LEU A 1 101 ? -18.148 -6.049 -0.284 1.00 95.56 101 LEU A CA 1
ATOM 859 C C . LEU A 1 101 ? -18.068 -7.332 0.556 1.00 95.56 101 LEU A C 1
ATOM 861 O O . LEU A 1 101 ? -16.972 -7.836 0.779 1.00 95.56 101 LEU A O 1
ATOM 865 N N . ARG A 1 102 ? -19.207 -7.921 0.940 1.00 95.38 102 ARG A N 1
ATOM 866 C CA . ARG A 1 102 ? -19.268 -9.206 1.651 1.00 95.38 102 ARG A CA 1
ATOM 867 C C . ARG A 1 102 ? -18.703 -10.353 0.819 1.00 95.38 102 ARG A C 1
ATOM 869 O O . ARG A 1 102 ? -17.985 -11.178 1.367 1.00 95.38 102 ARG A O 1
ATOM 876 N N . LYS A 1 103 ? -18.967 -10.390 -0.491 1.00 94.06 103 LYS A N 1
ATOM 877 C CA . LYS A 1 103 ? -18.365 -11.386 -1.394 1.00 94.06 103 LYS A CA 1
ATOM 878 C C . LYS A 1 103 ? -16.836 -11.256 -1.449 1.00 94.06 103 LYS A C 1
ATOM 880 O O . LYS A 1 103 ? -16.127 -12.251 -1.492 1.00 94.06 103 LYS A O 1
ATOM 885 N N . ILE A 1 104 ? -16.322 -10.026 -1.417 1.00 92.56 104 ILE A N 1
ATOM 886 C CA . ILE A 1 104 ? -14.880 -9.749 -1.482 1.00 92.56 104 ILE A CA 1
ATOM 887 C C . ILE A 1 104 ? -14.182 -10.059 -0.151 1.00 92.56 104 ILE A C 1
ATOM 889 O O . ILE A 1 104 ? -13.142 -10.717 -0.136 1.00 92.56 104 ILE A O 1
ATOM 893 N N . PHE A 1 105 ? -14.719 -9.540 0.955 1.00 91.19 105 PHE A N 1
ATOM 894 C CA . PHE A 1 105 ? -14.056 -9.538 2.262 1.00 91.19 105 PHE A CA 1
ATOM 895 C C . PHE A 1 105 ? -14.534 -10.652 3.194 1.00 91.19 105 PHE A C 1
ATOM 897 O O . PHE A 1 105 ? -13.757 -11.105 4.026 1.00 91.19 105 PHE A O 1
ATOM 904 N N . GLY A 1 106 ? -15.774 -11.121 3.049 1.00 88.31 106 GLY A N 1
ATOM 905 C CA . GLY A 1 106 ? -16.374 -12.116 3.941 1.00 88.31 106 GLY A CA 1
ATOM 906 C C . GLY A 1 106 ? -15.872 -13.540 3.706 1.00 88.31 106 GLY A C 1
ATOM 907 O O . GLY A 1 106 ? -15.680 -14.280 4.661 1.00 88.31 106 GLY A O 1
ATOM 908 N N . GLU A 1 107 ? -15.603 -13.928 2.457 1.00 72.25 107 GLU A N 1
ATOM 909 C CA . GLU A 1 107 ? -15.094 -15.277 2.143 1.00 72.25 107 GLU A CA 1
ATOM 910 C C . GLU A 1 107 ? -13.586 -15.414 2.420 1.00 72.25 107 GLU A C 1
ATOM 912 O O . GLU A 1 107 ? -13.091 -16.504 2.696 1.00 72.25 107 GLU A O 1
ATOM 917 N N . LYS A 1 108 ? -12.842 -14.301 2.378 1.00 59.56 108 LYS A N 1
ATOM 918 C CA . LYS A 1 108 ? -11.370 -14.303 2.419 1.00 59.56 108 LYS A CA 1
ATOM 919 C C . LYS A 1 108 ? -10.759 -14.054 3.795 1.00 59.56 108 LYS A C 1
ATOM 921 O O . LYS A 1 108 ? -9.558 -14.278 3.945 1.00 59.56 108 LYS A O 1
ATOM 926 N N . GLN A 1 109 ? -11.538 -13.657 4.806 1.00 54.59 109 GLN A N 1
ATOM 927 C CA . GLN A 1 109 ? -11.013 -13.553 6.175 1.00 54.59 109 GLN A CA 1
ATOM 928 C C . GLN A 1 109 ? -10.460 -14.894 6.683 1.00 54.59 109 GLN A C 1
ATOM 930 O O . GLN A 1 109 ? -9.463 -14.897 7.389 1.00 54.59 109 GLN A O 1
ATOM 935 N N . ALA A 1 110 ? -10.997 -16.038 6.249 1.00 50.12 110 ALA A N 1
ATOM 936 C CA . ALA A 1 110 ? -10.473 -17.341 6.668 1.00 50.12 110 ALA A CA 1
ATOM 937 C C . ALA A 1 110 ? -9.090 -17.688 6.074 1.00 50.12 110 ALA A C 1
ATOM 939 O O . ALA A 1 110 ? -8.408 -18.557 6.608 1.00 50.12 110 ALA A O 1
ATOM 940 N N . GLN A 1 111 ? -8.657 -17.027 4.991 1.00 50.56 111 GLN A N 1
ATOM 941 C CA . GLN A 1 111 ? -7.412 -17.367 4.280 1.00 50.56 111 GLN A CA 1
ATOM 942 C C . GLN A 1 111 ? -6.319 -16.287 4.396 1.00 50.56 111 GLN A C 1
ATOM 944 O O . GLN A 1 111 ? -5.161 -16.550 4.084 1.00 50.56 111 GLN A O 1
ATOM 949 N N . ILE A 1 112 ? -6.663 -15.077 4.860 1.00 48.81 112 ILE A N 1
ATOM 950 C CA . ILE A 1 112 ? -5.745 -13.927 5.008 1.00 48.81 112 ILE A CA 1
ATOM 951 C C . ILE A 1 112 ? -5.289 -13.741 6.476 1.00 48.81 112 ILE A C 1
ATOM 953 O O . ILE A 1 112 ? -4.678 -12.738 6.811 1.00 48.81 112 ILE A O 1
ATOM 957 N N . VAL A 1 113 ? -5.515 -14.704 7.375 1.00 45.00 113 VAL A N 1
ATOM 958 C CA . VAL A 1 113 ? -5.075 -14.573 8.783 1.00 45.00 113 VAL A CA 1
ATOM 959 C C . VAL A 1 113 ? -3.580 -14.856 8.993 1.00 45.00 113 VAL A C 1
ATOM 961 O O . VAL A 1 113 ? -3.036 -14.444 10.008 1.00 45.00 113 VAL A O 1
ATOM 964 N N . GLU A 1 114 ? -2.850 -15.474 8.058 1.00 44.75 114 GLU A N 1
ATOM 965 C CA . GLU A 1 114 ? -1.534 -16.023 8.438 1.00 44.75 114 GLU A CA 1
ATOM 966 C C . GLU A 1 114 ? -0.289 -15.176 8.106 1.00 44.75 114 GLU A C 1
ATOM 968 O O . GLU A 1 114 ? 0.784 -15.517 8.592 1.00 44.75 114 GLU A O 1
ATOM 973 N N . ILE A 1 115 ? -0.349 -14.082 7.318 1.00 45.19 115 ILE A N 1
ATOM 974 C CA . ILE A 1 115 ? 0.915 -13.416 6.885 1.00 45.19 115 ILE A CA 1
ATOM 975 C C . ILE A 1 115 ? 0.968 -11.872 6.978 1.00 45.19 115 ILE A C 1
ATOM 977 O O . ILE A 1 115 ? 2.067 -11.330 6.923 1.00 45.19 115 ILE A O 1
ATOM 981 N N . LEU A 1 116 ? -0.121 -11.106 7.156 1.00 44.81 116 LEU A N 1
ATOM 982 C CA . LEU A 1 116 ? -0.029 -9.641 6.927 1.00 44.81 116 LEU A CA 1
ATOM 983 C C . LEU A 1 116 ? -0.758 -8.689 7.890 1.00 44.81 116 LEU A C 1
ATOM 985 O O . LEU A 1 116 ? -0.998 -7.542 7.527 1.00 44.81 116 LEU A O 1
ATOM 989 N N . GLU A 1 117 ? -1.004 -9.086 9.139 1.00 40.31 117 GLU A N 1
ATOM 990 C CA . GLU A 1 117 ? -1.400 -8.140 10.207 1.00 40.31 117 GLU A CA 1
ATOM 991 C C . GLU A 1 117 ? -0.240 -7.757 11.144 1.00 40.31 117 GLU A C 1
ATOM 993 O O . GLU A 1 117 ? -0.429 -7.397 12.303 1.00 40.31 117 GLU A O 1
ATOM 998 N N . SER A 1 118 ? 0.997 -7.776 10.640 1.00 44.81 118 SER A N 1
ATOM 999 C CA . SER A 1 118 ? 2.105 -7.115 11.334 1.00 44.81 118 SER A CA 1
ATOM 1000 C C . SER A 1 118 ? 2.058 -5.601 11.093 1.00 44.81 118 SER A C 1
ATOM 1002 O O . SER A 1 118 ? 2.522 -5.112 10.069 1.00 44.81 118 SER A O 1
ATOM 1004 N N . ASN A 1 119 ? 1.564 -4.877 12.102 1.00 46.62 119 ASN A N 1
ATOM 1005 C CA . ASN A 1 119 ? 1.927 -3.496 12.449 1.00 46.62 119 ASN A CA 1
ATOM 1006 C C . ASN A 1 119 ? 1.555 -2.352 11.487 1.00 46.62 119 ASN A C 1
ATOM 1008 O O . ASN A 1 119 ? 2.426 -1.642 10.993 1.00 46.62 119 ASN A O 1
ATOM 1012 N N . ASP A 1 120 ? 0.266 -2.021 11.415 1.00 43.59 120 ASP A N 1
ATOM 1013 C CA . ASP A 1 120 ? -0.141 -0.621 11.216 1.00 43.59 120 ASP A CA 1
ATOM 1014 C C . ASP A 1 120 ? -1.237 -0.262 12.233 1.00 43.59 120 ASP A C 1
ATOM 1016 O O . ASP A 1 120 ? -2.396 -0.011 11.911 1.00 43.59 120 ASP A O 1
ATOM 1020 N N . SER A 1 121 ? -0.853 -0.300 13.514 1.00 43.91 121 SER A N 1
ATOM 1021 C CA . SER A 1 121 ? -1.611 0.280 14.628 1.00 43.91 121 SER A CA 1
ATOM 1022 C C . SER A 1 121 ? -1.584 1.810 14.507 1.00 43.91 121 SER A C 1
ATOM 1024 O O . SER A 1 121 ? -0.945 2.504 15.301 1.00 43.91 121 SER A O 1
ATOM 1026 N N . PHE A 1 122 ? -2.271 2.349 13.502 1.00 42.94 122 PHE A N 1
ATOM 1027 C CA . PHE A 1 122 ? -2.682 3.745 13.515 1.00 42.94 122 PHE A CA 1
ATOM 1028 C C . PHE A 1 122 ? -3.849 3.862 14.493 1.00 42.94 122 PHE A C 1
ATOM 1030 O O . PHE A 1 122 ? -4.975 3.481 14.187 1.00 42.94 122 PHE A O 1
ATOM 1037 N N . SER A 1 123 ? -3.521 4.333 15.696 1.00 45.78 123 SER A N 1
ATOM 1038 C CA . SER A 1 123 ? -4.458 4.644 16.773 1.00 45.78 123 SER A CA 1
ATOM 1039 C C . SER A 1 123 ? -5.666 5.424 16.252 1.00 45.78 123 SER A C 1
ATOM 1041 O O . SER A 1 123 ? -5.510 6.333 15.434 1.00 45.78 123 SER A O 1
ATOM 1043 N N . ASP A 1 124 ? -6.834 5.082 16.791 1.00 41.16 124 ASP A N 1
ATOM 1044 C CA . ASP A 1 124 ? -8.148 5.716 16.652 1.00 41.16 124 ASP A CA 1
ATOM 1045 C C . ASP A 1 124 ? -8.141 7.246 16.883 1.00 41.16 124 ASP A C 1
ATOM 1047 O O . ASP A 1 124 ? -8.665 7.752 17.871 1.00 41.16 124 ASP A O 1
ATOM 1051 N N . CYS A 1 125 ? -7.550 8.017 15.968 1.00 36.69 125 CYS A N 1
ATOM 1052 C CA . CYS A 1 125 ? -7.634 9.483 15.939 1.00 36.69 125 CYS A CA 1
ATOM 1053 C C . CYS A 1 125 ? -8.699 9.998 14.956 1.00 36.69 125 CYS A C 1
ATOM 1055 O O . CYS A 1 125 ? -8.779 11.199 14.717 1.00 36.69 125 CYS A O 1
ATOM 1057 N N . TYR A 1 126 ? -9.534 9.121 14.394 1.00 50.59 126 TYR A N 1
ATOM 1058 C CA . TYR A 1 126 ? -10.708 9.518 13.611 1.00 50.59 126 TYR A CA 1
ATOM 1059 C C . TYR A 1 126 ? -11.978 9.410 14.460 1.00 50.59 126 TYR A C 1
ATOM 1061 O O . TYR A 1 126 ? -12.891 8.651 14.145 1.00 50.59 126 TYR A O 1
ATOM 1069 N N . ASN A 1 127 ? -12.030 10.191 15.541 1.00 44.91 127 ASN A N 1
ATOM 1070 C CA . ASN A 1 127 ? -13.305 10.562 16.145 1.00 44.91 127 ASN A CA 1
ATOM 1071 C C . ASN A 1 127 ? -13.957 11.651 15.272 1.00 44.91 127 ASN A C 1
ATOM 1073 O O . ASN A 1 127 ? -13.492 12.783 15.219 1.00 44.91 127 ASN A O 1
ATOM 1077 N N . ASP A 1 128 ? -14.973 11.238 14.515 1.00 46.88 128 ASP A N 1
ATOM 1078 C CA . ASP A 1 128 ? -16.342 11.768 14.620 1.00 46.88 128 ASP A CA 1
ATOM 1079 C C . ASP A 1 128 ? -16.613 13.284 14.467 1.00 46.88 128 ASP A C 1
ATOM 1081 O O . ASP A 1 128 ? -17.482 13.824 15.138 1.00 46.88 128 ASP A O 1
ATOM 1085 N N . GLU A 1 129 ? -15.962 13.973 13.522 1.00 43.75 129 GLU A N 1
ATOM 1086 C CA . GLU A 1 129 ? -16.419 15.312 13.069 1.00 43.75 129 GLU A CA 1
ATOM 1087 C C . GLU A 1 129 ? -16.621 15.430 11.544 1.00 43.75 129 GLU A C 1
ATOM 1089 O O . GLU A 1 129 ? -16.626 16.520 10.975 1.00 43.75 129 GLU A O 1
ATOM 1094 N N . PHE A 1 130 ? -16.835 14.314 10.843 1.00 45.94 130 PHE A N 1
ATOM 1095 C CA . PHE A 1 130 ? -17.465 14.366 9.518 1.00 45.94 130 PHE A CA 1
ATOM 1096 C C . PHE A 1 130 ? -18.973 14.181 9.695 1.00 45.94 130 PHE A C 1
ATOM 1098 O O . PHE A 1 130 ? -19.528 13.141 9.350 1.00 45.94 130 PHE A O 1
ATOM 1105 N N . GLU A 1 131 ? -19.622 15.189 10.283 1.00 47.75 131 GLU A N 1
ATOM 1106 C CA . GLU A 1 131 ? -21.076 15.299 10.230 1.00 47.75 131 GLU A CA 1
ATOM 1107 C C . GLU A 1 131 ? -21.529 15.312 8.764 1.00 47.75 131 GLU A C 1
ATOM 1109 O O . GLU A 1 131 ? -21.004 16.043 7.914 1.00 47.75 131 GLU A O 1
ATOM 1114 N N . ASP A 1 132 ? -22.503 14.448 8.494 1.00 47.44 132 ASP A N 1
ATOM 1115 C CA . ASP A 1 132 ? -23.259 14.308 7.260 1.00 47.44 132 ASP A CA 1
ATOM 1116 C C . ASP A 1 132 ? -23.839 15.654 6.786 1.00 47.44 132 ASP A C 1
ATOM 1118 O O . ASP A 1 132 ? -24.997 15.981 7.026 1.00 47.44 132 ASP A O 1
ATOM 1122 N N . ASN A 1 133 ? -23.075 16.409 5.999 1.00 43.28 133 ASN A N 1
ATOM 1123 C CA . ASN A 1 133 ? -23.646 17.380 5.066 1.00 43.28 133 ASN A CA 1
ATOM 1124 C C . ASN A 1 133 ? -24.105 16.643 3.804 1.00 43.28 133 ASN A C 1
ATOM 1126 O O . ASN A 1 133 ? -23.514 16.770 2.730 1.00 43.28 133 ASN A O 1
ATOM 1130 N N . ASN A 1 134 ? -25.162 15.848 3.957 1.00 43.28 134 ASN A N 1
ATOM 1131 C CA . ASN A 1 134 ? -25.920 15.280 2.849 1.00 43.28 134 ASN A CA 1
ATOM 1132 C C . ASN A 1 134 ? -27.286 15.972 2.713 1.00 43.28 134 ASN A C 1
ATOM 1134 O O . ASN A 1 134 ? -28.299 15.321 2.473 1.00 43.28 134 ASN A O 1
ATOM 1138 N N . ASP A 1 135 ? -27.307 17.301 2.864 1.00 46.06 135 ASP A N 1
ATOM 1139 C CA . ASP A 1 135 ? -28.455 18.142 2.519 1.00 46.06 135 ASP A CA 1
ATOM 1140 C C . ASP A 1 135 ? -28.268 18.723 1.106 1.00 46.06 135 ASP A C 1
ATOM 1142 O O . ASP A 1 135 ? -27.911 19.881 0.895 1.00 46.06 135 ASP A O 1
ATOM 1146 N N . MET A 1 136 ? -28.424 17.853 0.106 1.00 49.44 136 MET A N 1
ATOM 1147 C CA . MET A 1 136 ? -28.598 18.233 -1.301 1.00 49.44 136 MET A CA 1
ATOM 1148 C C . MET A 1 136 ? -30.004 17.833 -1.747 1.00 49.44 136 MET A C 1
ATOM 1150 O O . MET A 1 136 ? -30.200 17.036 -2.663 1.00 49.44 136 MET A O 1
ATOM 1154 N N . ALA A 1 137 ? -30.994 18.411 -1.072 1.00 50.00 137 ALA A N 1
ATOM 1155 C CA . ALA A 1 137 ? -32.337 18.591 -1.598 1.00 50.00 137 ALA A CA 1
ATOM 1156 C C . ALA A 1 137 ? -32.615 20.099 -1.720 1.00 50.00 137 ALA A C 1
ATOM 1158 O O . ALA A 1 137 ? -33.450 20.646 -1.008 1.00 50.00 137 ALA A O 1
ATOM 1159 N N . VAL A 1 138 ? -31.898 20.790 -2.617 1.00 42.69 138 VAL A N 1
ATOM 1160 C CA . VAL A 1 138 ? -32.225 22.174 -2.998 1.00 42.69 138 VAL A CA 1
ATOM 1161 C C . VAL A 1 138 ? -32.291 22.299 -4.519 1.00 42.69 138 VAL A C 1
ATOM 1163 O O . VAL A 1 138 ? -31.300 22.151 -5.227 1.00 42.69 138 VAL A O 1
ATOM 1166 N N . ASP A 1 139 ? -33.523 22.531 -4.961 1.00 36.97 139 ASP A N 1
ATOM 1167 C CA . ASP A 1 139 ? -34.016 23.079 -6.223 1.00 36.97 139 ASP A CA 1
ATOM 1168 C C . ASP A 1 139 ? -33.150 22.995 -7.493 1.00 36.97 139 ASP A C 1
ATOM 1170 O O . ASP A 1 139 ? -32.292 23.821 -7.813 1.00 36.97 139 ASP A O 1
ATOM 1174 N N . VAL A 1 140 ? -33.573 22.056 -8.332 1.00 49.62 140 VAL A N 1
ATOM 1175 C CA . VAL A 1 140 ? -33.517 22.121 -9.791 1.00 49.62 140 VAL A CA 1
ATOM 1176 C C . VAL A 1 140 ? -34.258 23.377 -10.264 1.00 49.62 140 VAL A C 1
ATOM 1178 O O . VAL A 1 140 ? -35.482 23.326 -10.364 1.00 49.62 140 VAL A O 1
ATOM 1181 N N . LYS A 1 141 ? -33.558 24.482 -10.589 1.00 45.78 141 LYS A N 1
ATOM 1182 C CA . LYS A 1 141 ? -34.061 25.489 -11.560 1.00 45.78 141 LYS A CA 1
ATOM 1183 C C . LYS A 1 141 ? -33.118 26.618 -12.014 1.00 45.78 141 LYS A C 1
ATOM 1185 O O . LYS A 1 141 ? -33.604 27.706 -12.273 1.00 45.78 141 LYS A O 1
ATOM 1190 N N . VAL A 1 142 ? -31.808 26.431 -12.193 1.00 46.97 142 VAL A N 1
ATOM 1191 C CA . VAL A 1 142 ? -31.000 27.502 -12.833 1.00 46.97 142 VAL A CA 1
ATOM 1192 C C . VAL A 1 142 ? -29.850 26.951 -13.674 1.00 46.97 142 VAL A C 1
ATOM 1194 O O . VAL A 1 142 ? -28.699 27.135 -13.321 1.00 46.97 142 VAL A O 1
ATOM 1197 N N . PHE A 1 143 ? -30.129 26.268 -14.785 1.00 39.62 143 PHE A N 1
ATOM 1198 C CA . PHE A 1 143 ? -29.141 26.079 -15.861 1.00 39.62 143 PHE A CA 1
ATOM 1199 C C . PHE A 1 143 ? -29.872 25.848 -17.190 1.00 39.62 143 PHE A C 1
ATOM 1201 O O . PHE A 1 143 ? -30.032 24.716 -17.636 1.00 39.62 143 PHE A O 1
ATOM 1208 N N . ALA A 1 144 ? -30.367 26.932 -17.794 1.00 43.78 144 ALA A N 1
ATOM 1209 C CA . ALA A 1 144 ? -30.897 26.920 -19.161 1.00 43.78 144 ALA A CA 1
ATOM 1210 C C . ALA A 1 144 ? -30.053 27.740 -20.157 1.00 43.78 144 ALA A C 1
ATOM 1212 O O . ALA A 1 144 ? -30.190 27.524 -21.352 1.00 43.78 144 ALA A O 1
ATOM 1213 N N . ASP A 1 145 ? -29.113 28.585 -19.716 1.00 39.84 145 ASP A N 1
ATOM 1214 C CA . ASP A 1 145 ? -28.534 29.607 -20.607 1.00 39.84 145 ASP A CA 1
ATOM 1215 C C . ASP A 1 145 ? -27.000 29.582 -20.692 1.00 39.84 145 ASP A C 1
ATOM 1217 O O . ASP A 1 145 ? -26.348 30.600 -20.485 1.00 39.84 145 ASP A O 1
ATOM 1221 N N . PHE A 1 146 ? -26.388 28.432 -20.998 1.00 41.16 146 PHE A N 1
ATOM 1222 C CA . PHE A 1 146 ? -24.939 28.390 -21.284 1.00 41.16 146 PHE A CA 1
ATOM 1223 C C . PHE A 1 146 ? -24.532 27.476 -22.452 1.00 41.16 146 PHE A C 1
ATOM 1225 O O . PHE A 1 146 ? -23.414 26.976 -22.495 1.00 41.16 146 PHE A O 1
ATOM 1232 N N . ASN A 1 147 ? -25.419 27.307 -23.439 1.00 47.16 147 ASN A N 1
ATOM 1233 C CA . ASN A 1 147 ? -25.126 26.625 -24.709 1.00 47.16 147 ASN A CA 1
ATOM 1234 C C . ASN A 1 147 ? -25.113 27.602 -25.897 1.00 47.16 147 ASN A C 1
ATOM 1236 O O . ASN A 1 147 ? -25.821 27.422 -26.884 1.00 47.16 147 ASN A O 1
ATOM 1240 N N . ALA A 1 148 ? -24.295 28.650 -25.804 1.00 43.00 148 ALA A N 1
ATOM 1241 C CA . ALA A 1 148 ? -24.029 29.542 -26.928 1.00 43.00 148 ALA A CA 1
ATOM 1242 C C . ALA A 1 148 ? -22.609 30.117 -26.852 1.00 43.00 148 ALA A C 1
ATOM 1244 O O . ALA A 1 148 ? -22.423 31.292 -26.556 1.00 43.00 148 ALA A O 1
ATOM 1245 N N . LEU A 1 149 ? -21.597 29.292 -27.130 1.00 37.47 149 LEU A N 1
ATOM 1246 C CA . LEU A 1 149 ? -20.480 29.775 -27.938 1.00 37.47 149 LEU A CA 1
ATOM 1247 C C . LEU A 1 149 ? -19.817 28.614 -28.675 1.00 37.47 149 LEU A C 1
ATOM 1249 O O . LEU A 1 149 ? -19.045 27.818 -28.148 1.00 37.47 149 LEU A O 1
ATOM 1253 N N . GLU A 1 150 ? -20.237 28.544 -29.919 1.00 39.34 150 GLU A N 1
ATOM 1254 C CA . GLU A 1 150 ? -19.776 27.718 -31.004 1.00 39.34 150 GLU A CA 1
ATOM 1255 C C . GLU A 1 150 ? -18.392 28.196 -31.503 1.00 39.34 150 GLU A C 1
ATOM 1257 O O . GLU A 1 150 ? -18.123 29.392 -31.563 1.00 39.34 150 GLU A O 1
ATOM 1262 N N . ASN A 1 151 ? -17.556 27.219 -31.870 1.00 42.78 151 ASN A N 1
ATOM 1263 C CA . ASN A 1 151 ? -16.468 27.251 -32.857 1.00 42.78 151 ASN A CA 1
ATOM 1264 C C . ASN A 1 151 ? -15.357 28.308 -32.752 1.00 42.78 151 ASN A C 1
ATOM 1266 O O . ASN A 1 151 ? -15.561 29.452 -33.121 1.00 42.78 151 ASN A O 1
ATOM 1270 N N . PHE A 1 152 ? -14.125 27.850 -32.489 1.00 35.28 152 PHE A N 1
ATOM 1271 C CA . PHE A 1 152 ? -12.952 28.142 -33.336 1.00 35.28 152 PHE A CA 1
ATOM 1272 C C . PHE A 1 152 ? -11.829 27.115 -33.059 1.00 35.28 152 PHE A C 1
ATOM 1274 O O . PHE A 1 152 ? -11.197 27.131 -32.007 1.00 35.28 152 PHE A O 1
ATOM 1281 N N . TYR A 1 153 ? -11.585 26.218 -34.019 1.00 44.22 153 TYR A N 1
ATOM 1282 C CA . TYR A 1 153 ? -10.289 25.546 -34.249 1.00 44.22 153 TYR A CA 1
ATOM 1283 C C . TYR A 1 153 ? -9.467 26.441 -35.203 1.00 44.22 153 TYR A C 1
ATOM 1285 O O . TYR A 1 153 ? -10.102 27.165 -35.980 1.00 44.22 153 TYR A O 1
ATOM 1293 N N . PRO A 1 154 ? -8.110 26.444 -35.190 1.00 50.31 154 PRO A N 1
ATOM 1294 C CA . PRO A 1 154 ? -7.321 25.332 -35.768 1.00 50.31 154 PRO A CA 1
ATOM 1295 C C . PRO A 1 154 ? -5.935 25.074 -35.097 1.00 50.31 154 PRO A C 1
ATOM 1297 O O . PRO A 1 154 ? -5.390 25.935 -34.420 1.00 50.31 154 PRO A O 1
ATOM 1300 N N . VAL A 1 155 ? -5.476 23.814 -35.020 1.00 37.97 155 VAL A N 1
ATOM 1301 C CA . VAL A 1 155 ? -4.446 23.131 -35.859 1.00 37.97 155 VAL A CA 1
ATOM 1302 C C . VAL A 1 155 ? -2.985 23.573 -35.623 1.00 37.97 155 VAL A C 1
ATOM 1304 O O . VAL A 1 155 ? -2.636 24.725 -35.823 1.00 37.97 155 VAL A O 1
ATOM 1307 N N . GLU A 1 156 ? -2.182 22.560 -35.259 1.00 41.88 156 GLU A N 1
ATOM 1308 C CA . GLU A 1 156 ? -0.724 22.337 -35.389 1.00 41.88 156 GLU A CA 1
ATOM 1309 C C . GLU A 1 156 ? 0.293 23.398 -34.934 1.00 41.88 156 GLU A C 1
ATOM 1311 O O . GLU A 1 156 ? 0.326 24.530 -35.398 1.00 41.88 156 GLU A O 1
ATOM 1316 N N . THR A 1 157 ? 1.274 22.954 -34.140 1.00 40.34 157 THR A N 1
ATOM 1317 C CA . THR A 1 157 ? 2.686 22.926 -34.574 1.00 40.34 157 THR A CA 1
ATOM 1318 C C . THR A 1 157 ? 3.542 22.094 -33.616 1.00 40.34 157 THR A C 1
ATOM 1320 O O . THR A 1 157 ? 3.350 22.061 -32.403 1.00 40.34 157 THR A O 1
ATOM 1323 N N . VAL A 1 158 ? 4.468 21.372 -34.232 1.00 44.34 158 VAL A N 1
ATOM 1324 C CA . VAL A 1 158 ? 5.535 20.552 -33.662 1.00 44.34 158 VAL A CA 1
ATOM 1325 C C . VAL A 1 158 ? 6.662 21.482 -33.215 1.00 44.34 158 VAL A C 1
ATOM 1327 O O . VAL A 1 158 ? 7.001 22.365 -33.989 1.00 44.34 158 VAL A O 1
ATOM 1330 N N . GLU A 1 159 ? 7.301 21.250 -32.063 1.00 37.47 159 GLU A N 1
ATOM 1331 C CA . GLU A 1 159 ? 8.751 21.461 -31.931 1.00 37.47 159 GLU A CA 1
ATOM 1332 C C . GLU A 1 159 ? 9.322 20.840 -30.645 1.00 37.47 159 GLU A C 1
ATOM 1334 O O . GLU A 1 159 ? 8.812 21.004 -29.538 1.00 37.47 159 GLU A O 1
ATOM 1339 N N . SER A 1 160 ? 10.417 20.098 -30.837 1.00 41.47 160 SER A N 1
ATOM 1340 C CA . SER A 1 160 ? 11.424 19.768 -29.816 1.00 41.47 160 SER A CA 1
ATOM 1341 C C . SER A 1 160 ? 11.983 21.091 -29.240 1.00 41.47 160 SER A C 1
ATOM 1343 O O . SER A 1 160 ? 11.794 22.128 -29.850 1.00 41.47 160 SER A O 1
ATOM 1345 N N . ILE A 1 161 ? 12.657 21.214 -28.096 1.00 34.62 161 ILE A N 1
ATOM 1346 C CA . ILE A 1 161 ? 14.013 20.744 -27.802 1.00 34.62 161 ILE A CA 1
ATOM 1347 C C . ILE A 1 161 ? 14.324 21.006 -26.297 1.00 34.62 161 ILE A C 1
ATOM 1349 O O . ILE A 1 161 ? 13.776 21.918 -25.683 1.00 34.62 161 ILE A O 1
ATOM 1353 N N . ASN A 1 162 ? 15.329 20.286 -25.786 1.00 39.03 162 ASN A N 1
ATOM 1354 C CA . ASN A 1 162 ? 16.334 20.697 -24.789 1.00 39.03 162 ASN A CA 1
ATOM 1355 C C . ASN A 1 162 ? 16.157 20.342 -23.301 1.00 39.03 162 ASN A C 1
ATOM 1357 O O . ASN A 1 162 ? 15.720 21.111 -22.448 1.00 39.03 162 ASN A O 1
ATOM 1361 N N . LEU A 1 163 ? 16.725 19.166 -23.027 1.00 45.44 163 LEU A N 1
ATOM 1362 C CA . LEU A 1 163 ? 17.405 18.725 -21.817 1.00 45.44 163 LEU A CA 1
ATOM 1363 C C . LEU A 1 163 ? 18.454 19.759 -21.347 1.00 45.44 163 LEU A C 1
ATOM 1365 O O . LEU A 1 163 ? 19.440 20.010 -22.038 1.00 45.44 163 LEU A O 1
ATOM 1369 N N . ALA A 1 164 ? 18.277 20.321 -20.150 1.00 38.53 164 ALA A N 1
ATOM 1370 C CA . ALA A 1 164 ? 19.310 21.097 -19.467 1.00 38.53 164 ALA A CA 1
ATOM 1371 C C . ALA A 1 164 ? 19.468 20.601 -18.025 1.00 38.53 164 ALA A C 1
ATOM 1373 O O . ALA A 1 164 ? 18.647 20.872 -17.147 1.00 38.53 164 ALA A O 1
ATOM 1374 N N . ASN A 1 165 ? 20.562 19.870 -17.814 1.00 46.03 165 ASN A N 1
ATOM 1375 C CA . ASN A 1 165 ? 21.116 19.515 -16.516 1.00 46.03 165 ASN A CA 1
ATOM 1376 C C . ASN A 1 165 ? 21.317 20.775 -15.662 1.00 46.03 165 ASN A C 1
ATOM 1378 O O . ASN A 1 165 ? 22.106 21.650 -16.020 1.00 46.03 165 ASN A O 1
ATOM 1382 N N . LYS A 1 166 ? 20.650 20.846 -14.506 1.00 47.09 166 LYS A N 1
ATOM 1383 C CA . LYS A 1 166 ? 21.010 21.773 -13.429 1.00 47.09 166 LYS A CA 1
ATOM 1384 C C . LYS A 1 166 ? 21.371 20.986 -12.178 1.00 47.09 166 LYS A C 1
ATOM 1386 O O . LYS A 1 166 ? 20.514 20.465 -11.472 1.00 47.09 166 LYS A O 1
ATOM 1391 N N . SER A 1 167 ? 22.679 20.928 -11.953 1.00 39.91 167 SER A N 1
ATOM 1392 C CA . SER A 1 167 ? 23.345 20.624 -10.693 1.00 39.91 167 SER A CA 1
ATOM 1393 C C . SER A 1 167 ? 22.729 21.431 -9.549 1.00 39.91 167 SER A C 1
ATOM 1395 O O . SER A 1 167 ? 22.706 22.663 -9.599 1.00 39.91 167 SER A O 1
ATOM 1397 N N . CYS A 1 168 ? 22.240 20.736 -8.527 1.00 35.75 168 CYS A N 1
ATOM 1398 C CA . CYS A 1 168 ? 21.751 21.344 -7.296 1.00 35.75 168 CYS A CA 1
ATOM 1399 C C . CYS A 1 168 ? 22.903 21.368 -6.275 1.00 35.75 168 CYS A C 1
ATOM 1401 O O . CYS A 1 168 ? 23.541 20.329 -6.096 1.00 35.75 168 CYS A O 1
ATOM 1403 N N . PRO A 1 169 ? 23.206 22.516 -5.642 1.00 48.50 169 PRO A N 1
ATOM 1404 C CA . PRO A 1 169 ? 24.300 22.617 -4.691 1.00 48.50 169 PRO A CA 1
ATOM 1405 C C . PRO A 1 169 ? 23.944 22.011 -3.328 1.00 48.50 169 PRO A C 1
ATOM 1407 O O . PRO A 1 169 ? 22.797 22.030 -2.881 1.00 48.50 169 PRO A O 1
ATOM 1410 N N . GLU A 1 170 ? 24.998 21.484 -2.720 1.00 43.94 170 GLU A N 1
ATOM 1411 C CA . GLU A 1 170 ? 25.185 21.001 -1.357 1.00 43.94 170 GLU A CA 1
ATOM 1412 C C . GLU A 1 170 ? 24.541 21.929 -0.311 1.00 43.94 170 GLU A C 1
ATOM 1414 O O . GLU A 1 170 ? 24.823 23.125 -0.262 1.00 43.94 170 GLU A O 1
ATOM 1419 N N . VAL A 1 171 ? 23.633 21.379 0.503 1.00 45.03 171 VAL A N 1
ATOM 1420 C CA . VAL A 1 171 ? 22.993 22.094 1.615 1.00 45.03 171 VAL A CA 1
ATOM 1421 C C . VAL A 1 171 ? 23.613 21.599 2.914 1.00 45.03 171 VAL A C 1
ATOM 1423 O O . VAL A 1 171 ? 23.421 20.448 3.306 1.00 45.03 171 VAL A O 1
ATOM 1426 N N . GLU A 1 172 ? 24.352 22.493 3.569 1.00 43.03 172 GLU A N 1
ATOM 1427 C CA . GLU A 1 172 ? 24.904 22.318 4.909 1.00 43.03 172 GLU A CA 1
ATOM 1428 C C . GLU A 1 172 ? 23.793 22.007 5.924 1.00 43.03 172 GLU A C 1
ATOM 1430 O O . GLU A 1 172 ? 22.804 22.733 6.075 1.00 43.03 172 GLU A O 1
ATOM 1435 N N . VAL A 1 173 ? 23.973 20.899 6.642 1.00 40.81 173 VAL A N 1
ATOM 1436 C CA . VAL A 1 173 ? 23.089 20.442 7.714 1.00 40.81 173 VAL A CA 1
ATOM 1437 C C . VAL A 1 173 ? 23.231 21.391 8.904 1.00 40.81 173 VAL A C 1
ATOM 1439 O O . VAL A 1 173 ? 24.181 21.318 9.681 1.00 40.81 173 VAL A O 1
ATOM 1442 N N . THR A 1 174 ? 22.263 22.295 9.045 1.00 45.28 174 THR A N 1
ATOM 1443 C CA . THR A 1 174 ? 22.120 23.166 10.217 1.00 45.28 174 THR A CA 1
ATOM 1444 C C . THR A 1 174 ? 21.691 22.328 11.424 1.00 45.28 174 THR A C 1
ATOM 1446 O O . THR A 1 174 ? 20.632 21.700 11.419 1.00 45.28 174 THR A O 1
ATOM 1449 N N . GLN A 1 175 ? 22.529 22.316 12.460 1.00 45.00 175 GLN A N 1
ATOM 1450 C CA . GLN A 1 175 ? 22.273 21.671 13.747 1.00 45.00 175 GLN A CA 1
ATOM 1451 C C . GLN A 1 175 ? 21.113 22.373 14.469 1.00 45.00 175 GLN A C 1
ATOM 1453 O O . GLN A 1 175 ? 21.180 23.568 14.751 1.00 45.00 175 GLN A O 1
ATOM 1458 N N . MET A 1 176 ? 20.049 21.633 14.788 1.00 37.22 176 MET A N 1
ATOM 1459 C CA . MET A 1 176 ? 18.938 22.138 15.596 1.00 37.22 176 MET A CA 1
ATOM 1460 C C . MET A 1 176 ? 19.185 21.799 17.068 1.00 37.22 176 MET A C 1
ATOM 1462 O O . MET A 1 176 ? 19.131 20.643 17.482 1.00 37.22 176 MET A O 1
ATOM 1466 N N . SER A 1 177 ? 19.474 22.856 17.825 1.00 41.69 177 SER A N 1
ATOM 1467 C CA . SER A 1 177 ? 19.597 22.921 19.281 1.00 41.69 177 SER A CA 1
ATOM 1468 C C . SER A 1 177 ? 18.338 22.405 19.986 1.00 41.69 177 SER A C 1
ATOM 1470 O O . SER A 1 177 ? 17.230 22.885 19.740 1.00 41.69 177 SER A O 1
ATOM 1472 N N . THR A 1 178 ? 18.510 21.450 20.898 1.00 46.41 178 THR A N 1
ATOM 1473 C CA . THR A 1 178 ? 17.475 20.962 21.815 1.00 46.41 178 THR A CA 1
ATOM 1474 C C . THR A 1 178 ? 17.323 21.944 22.973 1.00 46.41 178 THR A C 1
ATOM 1476 O O . THR A 1 178 ? 18.098 21.916 23.929 1.00 46.41 178 THR A O 1
ATOM 1479 N N . ASN A 1 179 ? 16.329 22.827 22.895 1.00 39.22 179 ASN A N 1
ATOM 1480 C CA . ASN A 1 179 ? 16.015 23.729 23.996 1.00 39.22 179 ASN A CA 1
ATOM 1481 C C . ASN A 1 179 ? 15.110 23.013 25.004 1.00 39.22 179 ASN A C 1
ATOM 1483 O O . ASN A 1 179 ? 13.949 22.712 24.727 1.00 39.22 179 ASN A O 1
ATOM 1487 N N . SER A 1 180 ? 15.688 22.752 26.173 1.00 44.97 180 SER A N 1
ATOM 1488 C CA . SER A 1 180 ? 15.047 22.250 27.383 1.00 44.97 180 SER A CA 1
ATOM 1489 C C . SER A 1 180 ? 13.833 23.090 27.781 1.00 44.97 180 SER A C 1
ATOM 1491 O O . SER A 1 180 ? 13.917 24.310 27.915 1.00 44.97 180 SER A O 1
ATOM 1493 N N . THR A 1 181 ? 12.706 22.424 28.021 1.00 43.06 181 THR A N 1
ATOM 1494 C CA . THR A 1 181 ? 11.524 23.017 28.651 1.00 43.06 181 THR A CA 1
ATOM 1495 C C . THR A 1 181 ? 11.726 23.031 30.172 1.00 43.06 181 THR A C 1
ATOM 1497 O O . THR A 1 181 ? 11.984 21.967 30.741 1.00 43.06 181 THR A O 1
ATOM 1500 N N . PRO A 1 182 ? 11.635 24.184 30.860 1.00 52.62 182 PRO A N 1
ATOM 1501 C CA . PRO A 1 182 ? 11.677 24.216 32.314 1.00 52.62 182 PRO A CA 1
ATOM 1502 C C . PRO A 1 182 ? 10.325 23.786 32.894 1.00 52.62 182 PRO A C 1
ATOM 1504 O O . PRO A 1 182 ? 9.259 24.165 32.408 1.00 52.62 182 PRO A O 1
ATOM 1507 N N . ALA A 1 183 ? 10.409 22.967 33.937 1.00 41.16 183 ALA A N 1
ATOM 1508 C CA . ALA A 1 183 ? 9.298 22.448 34.710 1.00 41.16 183 ALA A CA 1
ATOM 1509 C C . ALA A 1 183 ? 8.464 23.577 35.342 1.00 41.16 183 ALA A C 1
ATOM 1511 O O . ALA A 1 183 ? 8.991 24.442 36.039 1.00 41.16 183 ALA A O 1
ATOM 1512 N N . LEU A 1 184 ? 7.150 23.523 35.122 1.00 39.34 184 LEU A N 1
ATOM 1513 C CA . LEU A 1 184 ? 6.148 24.269 35.880 1.00 39.34 184 LEU A CA 1
ATOM 1514 C C . LEU A 1 184 ? 5.951 23.558 37.223 1.00 39.34 184 LEU A C 1
ATOM 1516 O O . LEU A 1 184 ? 5.185 22.602 37.328 1.00 39.34 184 LEU A O 1
ATOM 1520 N N . ALA A 1 185 ? 6.710 24.000 38.221 1.00 46.03 185 ALA A N 1
ATOM 1521 C CA . ALA A 1 185 ? 6.494 23.664 39.618 1.00 46.03 185 ALA A CA 1
ATOM 1522 C C . ALA A 1 185 ? 5.520 24.667 40.260 1.00 46.03 185 ALA A C 1
ATOM 1524 O O . ALA A 1 185 ? 5.572 25.864 39.980 1.00 46.03 185 ALA A O 1
ATOM 1525 N N . ASP A 1 186 ? 4.677 24.130 41.139 1.00 47.75 186 ASP A N 1
ATOM 1526 C CA . ASP A 1 186 ? 4.163 24.762 42.354 1.00 47.75 186 ASP A CA 1
ATOM 1527 C C . ASP A 1 186 ? 3.379 26.072 42.242 1.00 47.75 186 ASP A C 1
ATOM 1529 O O . ASP A 1 186 ? 3.891 27.154 42.511 1.00 47.75 186 ASP A O 1
ATOM 1533 N N . VAL A 1 187 ? 2.063 25.952 42.033 1.00 48.03 187 VAL A N 1
ATOM 1534 C CA . VAL A 1 187 ? 1.099 26.911 42.601 1.00 48.03 187 VAL A CA 1
ATOM 1535 C C . VAL A 1 187 ? -0.154 26.170 43.053 1.00 48.03 187 VAL A C 1
ATOM 1537 O O . VAL A 1 187 ? -1.207 26.312 42.452 1.00 48.03 187 VAL A O 1
ATOM 1540 N N . LEU A 1 188 ? -0.061 25.369 44.110 1.00 48.75 188 LEU A N 1
ATOM 1541 C CA . LEU A 1 188 ? -1.200 25.108 44.989 1.00 48.75 188 LEU A CA 1
ATOM 1542 C C . LEU A 1 188 ? -0.651 24.719 46.358 1.00 48.75 188 LEU A C 1
ATOM 1544 O O . LEU A 1 188 ? -0.052 23.656 46.487 1.00 48.75 188 LEU A O 1
ATOM 1548 N N . ASN A 1 189 ? -0.898 25.573 47.355 1.00 51.03 189 ASN A N 1
ATOM 1549 C CA . ASN A 1 189 ? -1.394 25.211 48.689 1.00 51.03 189 ASN A CA 1
ATOM 1550 C C . ASN A 1 189 ? -0.764 26.062 49.805 1.00 51.03 189 ASN A C 1
ATOM 1552 O O . ASN A 1 189 ? 0.130 25.610 50.510 1.00 51.03 189 ASN A O 1
ATOM 1556 N N . GLU A 1 190 ? -1.295 27.266 50.021 1.00 47.94 190 GLU A N 1
ATOM 1557 C CA . GLU A 1 190 ? -1.196 27.926 51.326 1.00 47.94 190 GLU A CA 1
ATOM 1558 C C . GLU A 1 190 ? -2.401 28.857 51.530 1.00 47.94 190 GLU A C 1
ATOM 1560 O O . GLU A 1 190 ? -2.370 30.053 51.259 1.00 47.94 190 GLU A O 1
ATOM 1565 N N . GLN A 1 191 ? -3.527 28.277 51.950 1.00 49.31 191 GLN A N 1
ATOM 1566 C CA . GLN A 1 191 ? -4.653 29.047 52.480 1.00 49.31 191 GLN A CA 1
ATOM 1567 C C . GLN A 1 191 ? -5.432 28.215 53.499 1.00 49.31 191 GLN A C 1
ATOM 1569 O O . GLN A 1 191 ? -6.550 27.758 53.285 1.00 49.31 191 GLN A O 1
ATOM 1574 N N . LEU A 1 192 ? -4.796 27.994 54.643 1.00 48.03 192 LEU A N 1
ATOM 1575 C CA . LEU A 1 192 ? -5.473 27.625 55.876 1.00 48.03 192 LEU A CA 1
ATOM 1576 C C . LEU A 1 192 ? -4.657 28.211 57.018 1.00 48.03 192 LEU A C 1
ATOM 1578 O O . LEU A 1 192 ? -3.578 27.712 57.303 1.00 48.03 192 LEU A O 1
ATOM 1582 N N . ILE A 1 193 ? -5.167 29.290 57.607 1.00 47.34 193 ILE A N 1
ATOM 1583 C CA . ILE A 1 193 ? -5.326 29.533 59.047 1.00 47.34 193 ILE A CA 1
ATOM 1584 C C . ILE A 1 193 ? -5.858 30.969 59.152 1.00 47.34 193 ILE A C 1
ATOM 1586 O O . ILE A 1 193 ? -5.112 31.937 59.063 1.00 47.34 193 ILE A O 1
ATOM 1590 N N . ALA A 1 194 ? -7.171 31.094 59.322 1.00 50.56 194 ALA A N 1
ATOM 1591 C CA . ALA A 1 194 ? -7.780 32.270 59.920 1.00 50.56 194 ALA A CA 1
ATOM 1592 C C . ALA A 1 194 ? -8.824 31.772 60.927 1.00 50.56 194 ALA A C 1
ATOM 1594 O O . ALA A 1 194 ? -9.825 31.166 60.559 1.00 50.56 194 ALA A O 1
ATOM 1595 N N . GLU A 1 195 ? -8.465 31.957 62.196 1.00 54.44 195 GLU A N 1
ATOM 1596 C CA . GLU A 1 195 ? -9.325 32.412 63.288 1.00 54.44 195 GLU A CA 1
ATOM 1597 C C . GLU A 1 195 ? -10.617 31.637 63.583 1.00 54.44 195 GLU A C 1
ATOM 1599 O O . GLU A 1 195 ? -11.631 31.737 62.900 1.00 54.44 195 GLU A O 1
ATOM 1604 N N . THR A 1 196 ? -10.639 30.971 64.740 1.00 48.19 196 THR A N 1
ATOM 1605 C CA . THR A 1 196 ? -11.849 30.933 65.574 1.00 48.19 196 THR A CA 1
ATOM 1606 C C . THR A 1 196 ? -11.435 30.862 67.042 1.00 48.19 196 THR A C 1
ATOM 1608 O O . THR A 1 196 ? -11.423 29.800 67.664 1.00 48.19 196 THR A O 1
ATOM 1611 N N . GLU A 1 197 ? -11.069 32.014 67.597 1.00 49.75 197 GLU A N 1
ATOM 1612 C CA . GLU A 1 197 ? -11.094 32.233 69.040 1.00 49.75 197 GLU A CA 1
ATOM 1613 C C . GLU A 1 197 ? -12.539 32.555 69.439 1.00 49.75 197 GLU A C 1
ATOM 1615 O O . GLU A 1 197 ? -13.056 33.634 69.163 1.00 49.75 197 GLU A O 1
ATOM 1620 N N . CYS A 1 198 ? -13.222 31.608 70.080 1.00 40.41 198 CYS A N 1
ATOM 1621 C CA . CYS A 1 198 ? -14.437 31.905 70.827 1.00 40.41 198 CYS A CA 1
ATOM 1622 C C . CYS A 1 198 ? -14.284 31.294 72.216 1.00 40.41 198 CYS A C 1
ATOM 1624 O O . CYS A 1 198 ? -14.372 30.079 72.403 1.00 40.41 198 CYS A O 1
ATOM 1626 N N . GLY A 1 199 ? -13.966 32.159 73.178 1.00 52.62 199 GLY A N 1
ATOM 1627 C CA . GLY A 1 199 ? -13.904 31.813 74.586 1.00 52.62 199 GLY A CA 1
ATOM 1628 C C . GLY A 1 199 ? -15.293 31.466 75.110 1.00 52.62 199 GLY A C 1
ATOM 1629 O O . GLY A 1 199 ? -16.218 32.269 75.014 1.00 52.62 199 GLY A O 1
ATOM 1630 N N . VAL A 1 200 ? -15.422 30.284 75.708 1.00 45.03 200 VAL A N 1
ATOM 1631 C CA . VAL A 1 200 ? -16.545 29.941 76.582 1.00 45.03 200 VAL A CA 1
ATOM 1632 C C . VAL A 1 200 ? -16.003 29.285 77.844 1.00 45.03 200 VAL A C 1
ATOM 1634 O O . VAL A 1 200 ? -15.077 28.477 77.835 1.00 45.03 200 VAL A O 1
ATOM 1637 N N . THR A 1 201 ? -16.591 29.741 78.935 1.00 46.94 201 THR A N 1
ATOM 1638 C CA . THR A 1 201 ? -16.235 29.579 80.330 1.00 46.94 201 THR A CA 1
ATOM 1639 C C . THR A 1 201 ? -16.481 28.175 80.889 1.00 46.94 201 THR A C 1
ATOM 1641 O O . THR A 1 201 ? -17.365 27.429 80.475 1.00 46.94 201 THR A O 1
ATOM 1644 N N . VAL A 1 202 ? -15.643 27.875 81.881 1.00 51.28 202 VAL A N 1
ATOM 1645 C CA . VAL A 1 202 ? -15.557 26.729 82.795 1.00 51.28 202 VAL A CA 1
ATOM 1646 C C . VAL A 1 202 ? -16.889 26.039 83.136 1.00 51.28 202 VAL A C 1
ATOM 1648 O O . VAL A 1 202 ? -17.798 26.656 83.689 1.00 51.28 202 VAL A O 1
ATOM 1651 N N . ARG A 1 203 ? -16.920 24.708 82.967 1.00 45.22 203 ARG A N 1
ATOM 1652 C CA . ARG A 1 203 ? -17.627 23.778 83.866 1.00 45.22 203 ARG A CA 1
ATOM 1653 C C . ARG A 1 203 ? -16.770 22.534 84.112 1.00 45.22 203 ARG A C 1
ATOM 1655 O O . ARG A 1 203 ? -16.507 21.757 83.196 1.00 45.22 203 ARG A O 1
ATOM 1662 N N . ASP A 1 204 ? -16.354 22.374 85.364 1.00 49.44 204 ASP A N 1
ATOM 1663 C CA . ASP A 1 204 ? -15.665 21.199 85.890 1.00 49.44 204 ASP A CA 1
ATOM 1664 C C . ASP A 1 204 ? -16.604 19.986 85.899 1.00 49.44 204 ASP A C 1
ATOM 1666 O O . ASP A 1 204 ? -17.635 19.984 86.570 1.00 49.44 204 ASP A O 1
ATOM 1670 N N . GLY A 1 205 ? -16.243 18.956 85.128 1.00 52.88 205 GLY A N 1
ATOM 1671 C CA . GLY A 1 205 ? -16.958 17.676 85.100 1.00 52.88 205 GLY A CA 1
ATOM 1672 C C . GLY A 1 205 ? -16.938 16.945 83.754 1.00 52.88 205 GLY A C 1
ATOM 1673 O O . GLY A 1 205 ? -17.985 16.490 83.309 1.00 52.88 205 GLY A O 1
ATOM 1674 N N . ALA A 1 206 ? -15.795 16.856 83.056 1.00 48.06 206 ALA A N 1
ATOM 1675 C CA . ALA A 1 206 ? -15.733 16.173 81.750 1.00 48.06 206 ALA A CA 1
ATOM 1676 C C . ALA A 1 206 ? -14.331 15.663 81.340 1.00 48.06 206 ALA A C 1
ATOM 1678 O O . ALA A 1 206 ? -13.991 15.678 80.157 1.00 48.06 206 ALA A O 1
ATOM 1679 N N . ARG A 1 207 ? -13.484 15.221 82.282 1.00 51.78 207 ARG A N 1
ATOM 1680 C CA . ARG A 1 207 ? -12.107 14.782 81.959 1.00 51.78 207 ARG A CA 1
ATOM 1681 C C . ARG A 1 207 ? -12.023 13.468 81.165 1.00 51.78 207 ARG A C 1
ATOM 1683 O O . ARG A 1 207 ? -11.089 13.322 80.384 1.00 51.78 207 ARG A O 1
ATOM 1690 N N . ASP A 1 208 ? -13.024 12.589 81.241 1.00 53.16 208 ASP A N 1
ATOM 1691 C CA . ASP A 1 208 ? -12.946 11.274 80.579 1.00 53.16 208 ASP A CA 1
ATOM 1692 C C . ASP A 1 208 ? -13.456 11.245 79.124 1.00 53.16 208 ASP A C 1
ATOM 1694 O O . ASP A 1 208 ? -13.049 10.382 78.352 1.00 53.16 208 ASP A O 1
ATOM 1698 N N . ARG A 1 209 ? -14.256 12.227 78.672 1.00 53.59 209 ARG A N 1
ATOM 1699 C CA . ARG A 1 209 ? -14.744 12.278 77.270 1.00 53.59 209 ARG A CA 1
ATOM 1700 C C . ARG A 1 209 ? -13.759 12.903 76.274 1.00 53.59 209 ARG A C 1
ATOM 1702 O O . ARG A 1 209 ? -13.892 12.701 75.069 1.00 53.59 209 ARG A O 1
ATOM 1709 N N . ILE A 1 210 ? -12.766 13.659 76.745 1.00 56.34 210 ILE A N 1
ATOM 1710 C CA . ILE A 1 210 ? -11.809 14.364 75.871 1.00 56.34 210 ILE A CA 1
ATOM 1711 C C . ILE A 1 210 ? -10.752 13.394 75.314 1.00 56.34 210 ILE A C 1
ATOM 1713 O O . ILE A 1 210 ? -10.320 13.538 74.167 1.00 56.34 210 ILE A O 1
ATOM 1717 N N . ASN A 1 211 ? -10.384 12.362 76.079 1.00 56.94 211 ASN A N 1
ATOM 1718 C CA . ASN A 1 211 ? -9.366 11.393 75.663 1.00 56.94 211 ASN A CA 1
ATOM 1719 C C . ASN A 1 211 ? -9.859 10.464 74.537 1.00 56.94 211 ASN A C 1
ATOM 1721 O O . ASN A 1 211 ? -9.108 10.150 73.613 1.00 56.94 211 ASN A O 1
ATOM 1725 N N . GLU A 1 212 ? -11.143 10.100 74.550 1.00 58.25 212 GLU A N 1
ATOM 1726 C CA . GLU A 1 212 ? -11.754 9.244 73.526 1.00 58.25 212 GLU A CA 1
ATOM 1727 C C . GLU A 1 212 ? -11.881 9.968 72.167 1.00 58.25 212 GLU A C 1
ATOM 1729 O O . GLU A 1 212 ? -11.600 9.402 71.107 1.00 58.25 212 GLU A O 1
ATOM 1734 N N . GLN A 1 213 ? -12.167 11.277 72.182 1.00 62.38 213 GLN A N 1
ATOM 1735 C CA . GLN A 1 213 ? -12.184 12.100 70.966 1.00 62.38 213 GLN A CA 1
ATOM 1736 C C . GLN A 1 213 ? -10.790 12.305 70.346 1.00 62.38 213 GLN A C 1
ATOM 1738 O O . GLN A 1 213 ? -10.674 12.449 69.124 1.00 62.38 213 GLN A O 1
ATOM 1743 N N . MET A 1 214 ? -9.724 12.316 71.153 1.00 65.38 214 MET A N 1
ATOM 1744 C CA . MET A 1 214 ? -8.348 12.431 70.651 1.00 65.38 214 MET A CA 1
ATOM 1745 C C . MET A 1 214 ? -7.874 11.149 69.951 1.00 65.38 214 MET A C 1
ATOM 1747 O O . MET A 1 214 ? -7.208 11.237 68.915 1.00 65.38 214 MET A O 1
ATOM 1751 N N . GLY A 1 215 ? -8.279 9.972 70.442 1.00 66.50 215 GLY A N 1
ATOM 1752 C CA . GLY A 1 215 ? -7.989 8.681 69.804 1.00 66.50 215 GLY A CA 1
ATOM 1753 C C . GLY A 1 215 ? -8.600 8.562 68.403 1.00 66.50 215 GLY A C 1
ATOM 1754 O O . GLY A 1 215 ? -7.897 8.249 67.438 1.00 66.50 215 GLY A O 1
ATOM 1755 N N . ALA A 1 216 ? -9.877 8.933 68.255 1.00 72.44 216 ALA A N 1
ATOM 1756 C CA . ALA A 1 216 ? -10.567 8.913 66.961 1.00 72.44 216 ALA A CA 1
ATOM 1757 C C . ALA A 1 216 ? -9.961 9.899 65.940 1.00 72.44 216 ALA A C 1
ATOM 1759 O O . ALA A 1 216 ? -9.890 9.609 64.743 1.00 72.44 216 ALA A O 1
ATOM 1760 N N . LYS A 1 217 ? -9.476 11.065 66.394 1.00 78.88 217 LYS A N 1
ATOM 1761 C CA . LYS A 1 217 ? -8.778 12.032 65.526 1.00 78.88 217 LYS A CA 1
ATOM 1762 C C . LYS A 1 217 ? -7.415 11.513 65.059 1.00 78.88 217 LYS A C 1
ATOM 1764 O O . LYS A 1 217 ? -7.016 11.813 63.933 1.00 78.88 217 LYS A O 1
ATOM 1769 N N . LYS A 1 218 ? -6.711 10.728 65.880 1.00 80.38 218 LYS A N 1
ATOM 1770 C CA . LYS A 1 218 ? -5.413 10.141 65.516 1.00 80.38 218 LYS A CA 1
ATOM 1771 C C . LYS A 1 218 ? -5.560 9.051 64.447 1.00 80.38 218 LYS A C 1
ATOM 1773 O O . LYS A 1 218 ? -4.871 9.123 63.433 1.00 80.38 218 LYS A O 1
ATOM 1778 N N . GLN A 1 219 ? -6.534 8.150 64.594 1.00 77.81 219 GLN A N 1
ATOM 1779 C CA . GLN A 1 219 ? -6.817 7.115 63.586 1.00 77.81 219 GLN A CA 1
ATOM 1780 C C . GLN A 1 219 ? -7.221 7.704 62.227 1.00 77.81 219 GLN A C 1
ATOM 1782 O O . GLN A 1 219 ? -6.751 7.247 61.186 1.00 77.81 219 GLN A O 1
ATOM 1787 N N . LYS A 1 220 ? -8.033 8.772 62.212 1.00 85.38 220 LYS A N 1
ATOM 1788 C CA . LYS A 1 220 ? -8.391 9.464 60.960 1.00 85.38 220 LYS A CA 1
ATOM 1789 C C . LYS A 1 220 ? -7.176 10.087 60.269 1.00 85.38 220 LYS A C 1
ATOM 1791 O O . LYS A 1 220 ? -7.070 10.008 59.049 1.00 85.38 220 LYS A O 1
ATOM 1796 N N . LYS A 1 221 ? -6.240 10.672 61.027 1.00 86.88 221 LYS A N 1
ATOM 1797 C CA . LYS A 1 221 ? -4.995 11.227 60.467 1.00 86.88 221 LYS A CA 1
ATOM 1798 C C . LYS A 1 221 ? -4.092 10.141 59.877 1.00 86.88 221 LYS A C 1
ATOM 1800 O O . LYS A 1 221 ? -3.512 10.358 58.817 1.00 86.88 221 LYS A O 1
ATOM 1805 N N . GLU A 1 222 ? -3.984 8.986 60.528 1.00 88.31 222 GLU A N 1
ATOM 1806 C CA . GLU A 1 222 ? -3.192 7.852 60.028 1.00 88.31 222 GLU A CA 1
ATOM 1807 C C . GLU A 1 222 ? -3.814 7.233 58.765 1.00 88.31 222 GLU A C 1
ATOM 1809 O O . GLU A 1 222 ? -3.112 7.016 57.778 1.00 88.31 222 GLU A O 1
ATOM 1814 N N . SER A 1 223 ? -5.140 7.065 58.729 1.00 90.25 223 SER A N 1
ATOM 1815 C CA . SER A 1 223 ? -5.865 6.602 57.534 1.00 90.25 223 SER A CA 1
ATOM 1816 C C . SER A 1 223 ? -5.677 7.538 56.329 1.00 90.25 223 SER A C 1
ATOM 1818 O O . SER A 1 223 ? -5.462 7.080 55.202 1.00 90.25 223 SER A O 1
ATOM 1820 N N . LEU A 1 224 ? -5.676 8.854 56.563 1.00 91.19 224 LEU A N 1
ATOM 1821 C CA . LEU A 1 224 ? -5.469 9.848 55.509 1.00 91.19 224 LEU A CA 1
ATOM 1822 C C . LEU A 1 224 ? -4.028 9.820 54.973 1.00 91.19 224 LEU A C 1
ATOM 1824 O O . LEU A 1 224 ? -3.823 9.908 53.764 1.00 91.19 224 LEU A O 1
ATOM 1828 N N . ARG A 1 225 ? -3.030 9.596 55.842 1.00 90.06 225 ARG A N 1
ATOM 1829 C CA . ARG A 1 225 ? -1.626 9.404 55.429 1.00 90.06 225 ARG A CA 1
ATOM 1830 C C . ARG A 1 225 ? -1.441 8.161 54.560 1.00 90.06 225 ARG A C 1
ATOM 1832 O O . ARG A 1 225 ? -0.762 8.243 53.539 1.00 90.06 225 ARG A O 1
ATOM 1839 N N . HIS A 1 226 ? -2.066 7.041 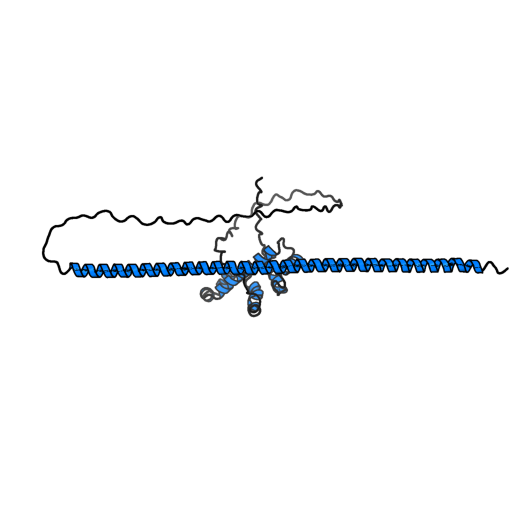54.921 1.00 90.56 226 HIS A N 1
ATOM 1840 C CA . HIS A 1 226 ? -2.011 5.827 54.103 1.00 90.56 226 HIS A CA 1
ATOM 1841 C C . HIS A 1 226 ? -2.677 6.016 52.736 1.00 90.56 226 HIS A C 1
ATOM 1843 O O . HIS A 1 226 ? -2.111 5.607 51.725 1.00 90.56 226 HIS A O 1
ATOM 1849 N N . SER A 1 227 ? -3.827 6.693 52.691 1.00 92.19 227 SER A N 1
ATOM 1850 C CA . SER A 1 227 ? -4.540 6.962 51.434 1.00 92.19 227 SER A CA 1
ATOM 1851 C C . SER A 1 227 ? -3.728 7.859 50.491 1.00 92.19 227 SER A C 1
ATOM 1853 O O . SER A 1 227 ? -3.645 7.581 49.297 1.00 92.19 227 SER A O 1
ATOM 1855 N N . LEU A 1 228 ? -3.067 8.895 51.025 1.00 92.50 228 LEU A N 1
ATOM 1856 C CA . LEU A 1 228 ? -2.190 9.772 50.239 1.00 92.50 228 LEU A CA 1
ATOM 1857 C C . LEU A 1 228 ? -0.930 9.049 49.747 1.00 92.50 228 LEU A C 1
ATOM 1859 O O . LEU A 1 228 ? -0.538 9.222 48.596 1.00 92.50 228 LEU A O 1
ATOM 1863 N N . SER A 1 229 ? -0.321 8.204 50.583 1.00 94.38 229 SER A N 1
ATOM 1864 C CA . SER A 1 229 ? 0.843 7.406 50.180 1.00 94.38 229 SER A CA 1
ATOM 1865 C C . SER A 1 229 ? 0.497 6.412 49.065 1.00 94.38 229 SER A C 1
ATOM 1867 O O . SER A 1 229 ? 1.249 6.310 48.097 1.00 94.38 229 SER A O 1
ATOM 1869 N N . ALA A 1 230 ? -0.660 5.745 49.145 1.00 93.00 230 ALA A N 1
ATOM 1870 C CA . ALA A 1 230 ? -1.135 4.843 48.096 1.00 93.00 230 ALA A CA 1
ATOM 1871 C C . ALA A 1 230 ? -1.446 5.585 46.782 1.00 93.00 230 ALA A C 1
ATOM 1873 O O . ALA A 1 230 ? -1.134 5.084 45.702 1.00 93.00 230 ALA A O 1
ATOM 1874 N N . LEU A 1 231 ? -2.014 6.796 46.860 1.00 94.25 231 LEU A N 1
ATOM 1875 C CA . LEU A 1 231 ? -2.259 7.631 45.682 1.00 94.25 231 LEU A CA 1
ATOM 1876 C C . LEU A 1 231 ? -0.945 8.073 45.016 1.00 94.25 231 LEU A C 1
ATOM 1878 O O . LEU A 1 231 ? -0.839 7.970 43.795 1.00 94.25 231 LEU A O 1
ATOM 1882 N N . SER A 1 232 ? 0.064 8.478 45.802 1.00 94.50 232 SER A N 1
ATOM 1883 C CA . SER A 1 232 ? 1.408 8.814 45.296 1.00 94.50 232 SER A CA 1
ATOM 1884 C C . SER A 1 232 ? 2.032 7.632 44.554 1.00 94.50 232 SER A C 1
ATOM 1886 O O . SER A 1 232 ? 2.416 7.764 43.396 1.00 94.50 232 SER A O 1
ATOM 1888 N N . GLN A 1 233 ? 2.021 6.440 45.163 1.00 94.12 233 GLN A N 1
ATOM 1889 C CA . GLN A 1 233 ? 2.545 5.219 44.536 1.00 94.12 233 GLN A CA 1
ATOM 1890 C C . GLN A 1 233 ? 1.785 4.846 43.254 1.00 94.12 233 GLN A C 1
ATOM 1892 O O . GLN A 1 233 ? 2.388 4.431 42.262 1.00 94.12 233 GLN A O 1
ATOM 1897 N N . SER A 1 234 ? 0.458 5.013 43.235 1.00 93.56 234 SER A N 1
ATOM 1898 C CA . SER A 1 234 ? -0.344 4.770 42.030 1.00 93.56 234 SER A CA 1
ATOM 1899 C C . SER A 1 234 ? -0.065 5.782 40.917 1.00 93.56 234 SER A C 1
ATOM 1901 O O . SER A 1 234 ? -0.235 5.446 39.745 1.00 93.56 234 SER A O 1
ATOM 1903 N N . GLN A 1 235 ? 0.301 7.017 41.250 1.00 94.62 235 GLN A N 1
ATOM 1904 C CA . GLN A 1 235 ? 0.655 8.032 40.263 1.00 94.62 235 GLN A CA 1
ATOM 1905 C C . GLN A 1 235 ? 2.071 7.799 39.722 1.00 94.62 235 GLN A C 1
ATOM 1907 O O . GLN A 1 235 ? 2.283 7.868 38.511 1.00 94.62 235 GLN A O 1
ATOM 1912 N N . GLU A 1 236 ? 3.014 7.435 40.591 1.00 94.94 236 GLU A N 1
ATOM 1913 C CA . GLU A 1 236 ? 4.379 7.049 40.218 1.00 94.94 236 GLU A CA 1
ATOM 1914 C C . GLU A 1 236 ? 4.392 5.840 39.272 1.00 94.94 236 GLU A C 1
ATOM 1916 O O . GLU A 1 236 ? 5.089 5.872 38.258 1.00 94.94 236 GLU A O 1
ATOM 1921 N N . SER A 1 237 ? 3.568 4.815 39.521 1.00 94.56 237 SER A N 1
ATOM 1922 C CA . SER A 1 237 ? 3.491 3.637 38.642 1.00 94.56 237 SER A CA 1
ATOM 1923 C C . SER A 1 237 ? 2.944 3.958 37.246 1.00 94.56 237 SER A C 1
ATOM 1925 O O . SER A 1 237 ? 3.449 3.434 36.250 1.00 94.56 237 SER A O 1
ATOM 1927 N N . ARG A 1 238 ? 1.962 4.866 37.139 1.00 90.62 238 ARG A N 1
ATOM 1928 C CA . ARG A 1 238 ? 1.470 5.366 35.841 1.00 90.62 238 ARG A CA 1
ATOM 1929 C C . ARG A 1 238 ? 2.553 6.144 35.101 1.00 90.62 238 ARG A C 1
ATOM 1931 O O . ARG A 1 238 ? 2.764 5.908 33.913 1.00 90.62 238 ARG A O 1
ATOM 1938 N N . ASN A 1 239 ? 3.262 7.031 35.796 1.00 95.38 239 ASN A N 1
ATOM 1939 C CA . ASN A 1 239 ? 4.347 7.811 35.202 1.00 95.38 239 ASN A CA 1
ATOM 1940 C C . ASN A 1 239 ? 5.490 6.910 34.712 1.00 95.38 239 ASN A C 1
ATOM 1942 O O . ASN A 1 239 ? 5.992 7.106 33.604 1.00 95.38 239 ASN A O 1
ATOM 1946 N N . GLU A 1 240 ? 5.858 5.883 35.483 1.00 96.69 240 GLU A N 1
ATOM 1947 C CA . GLU A 1 240 ? 6.890 4.926 35.073 1.00 96.69 240 GLU A CA 1
ATOM 1948 C C . GLU A 1 240 ? 6.452 4.116 33.846 1.00 96.69 240 GLU A C 1
ATOM 1950 O O . GLU A 1 240 ? 7.248 3.915 32.929 1.00 96.69 240 GLU A O 1
ATOM 1955 N N . MET A 1 241 ? 5.175 3.729 33.761 1.00 95.56 241 MET A N 1
ATOM 1956 C CA . MET A 1 241 ? 4.622 3.059 32.579 1.00 95.56 241 MET A CA 1
ATOM 1957 C C . MET A 1 241 ? 4.704 3.938 31.323 1.00 95.56 241 MET A C 1
ATOM 1959 O O . MET A 1 241 ? 5.122 3.465 30.265 1.00 95.56 241 MET A O 1
ATOM 1963 N N . HIS A 1 242 ? 4.364 5.227 31.430 1.00 93.62 242 HIS A N 1
ATOM 1964 C CA . HIS A 1 242 ? 4.526 6.174 30.323 1.00 93.62 242 HIS A CA 1
ATOM 1965 C C . HIS A 1 242 ? 5.995 6.332 29.917 1.00 93.62 242 HIS A C 1
ATOM 1967 O O . HIS A 1 242 ? 6.308 6.349 28.726 1.00 93.62 242 HIS A O 1
ATOM 1973 N N . ARG A 1 243 ? 6.913 6.374 30.890 1.00 96.00 243 ARG A N 1
ATOM 1974 C CA . ARG A 1 243 ? 8.356 6.445 30.629 1.00 96.00 243 ARG A CA 1
ATOM 1975 C C . ARG A 1 243 ? 8.876 5.196 29.914 1.00 96.00 243 ARG A C 1
ATOM 1977 O O . ARG A 1 243 ? 9.663 5.315 28.977 1.00 96.00 243 ARG A O 1
ATOM 1984 N N . LEU A 1 244 ? 8.428 4.011 30.326 1.00 96.88 244 LEU A N 1
ATOM 1985 C CA . LEU A 1 244 ? 8.739 2.736 29.670 1.00 96.88 244 LEU A CA 1
ATOM 1986 C C . LEU A 1 244 ? 8.217 2.698 28.231 1.00 96.88 244 LEU A C 1
ATOM 1988 O O . LEU A 1 244 ? 8.951 2.291 27.333 1.00 96.88 244 LEU A O 1
ATOM 1992 N N . ARG A 1 245 ? 6.990 3.176 27.999 1.00 94.31 245 ARG A N 1
ATOM 1993 C CA . ARG A 1 245 ? 6.408 3.266 26.655 1.00 94.31 245 ARG A CA 1
ATOM 1994 C C . ARG A 1 245 ? 7.231 4.169 25.734 1.00 94.31 245 ARG A C 1
ATOM 1996 O O . ARG A 1 245 ? 7.559 3.749 24.631 1.00 94.31 245 ARG A O 1
ATOM 2003 N N . LEU A 1 246 ? 7.622 5.355 26.204 1.00 96.44 246 LEU A N 1
ATOM 2004 C CA . LEU A 1 246 ? 8.457 6.277 25.425 1.00 96.44 246 LEU A CA 1
ATOM 2005 C C . LEU A 1 246 ? 9.823 5.667 25.085 1.00 96.44 246 LEU A C 1
ATOM 2007 O O . LEU A 1 246 ? 10.257 5.747 23.941 1.00 96.44 246 LEU A O 1
ATOM 2011 N N . LYS A 1 247 ? 10.472 4.990 26.041 1.00 97.25 247 LYS A N 1
ATOM 2012 C CA . LYS A 1 247 ? 11.742 4.285 25.788 1.00 97.25 247 LYS A CA 1
ATOM 2013 C C . LYS A 1 247 ? 11.599 3.165 24.759 1.00 97.25 247 LYS A C 1
ATOM 2015 O O . LYS A 1 247 ? 12.506 2.941 23.964 1.00 97.25 247 LYS A O 1
ATOM 2020 N N . PHE A 1 248 ? 10.479 2.446 24.781 1.00 96.69 248 PHE A N 1
ATOM 2021 C CA . PHE A 1 248 ? 10.205 1.401 23.799 1.00 96.69 248 PHE A CA 1
ATOM 2022 C C . PHE A 1 248 ? 9.996 1.985 22.396 1.00 96.69 248 PHE A C 1
ATOM 2024 O O . PHE A 1 248 ? 10.541 1.460 21.426 1.00 96.69 248 PHE A O 1
ATOM 2031 N N . GLU A 1 249 ? 9.253 3.088 22.288 1.00 88.25 249 GLU A N 1
ATOM 2032 C CA . GLU A 1 249 ? 9.055 3.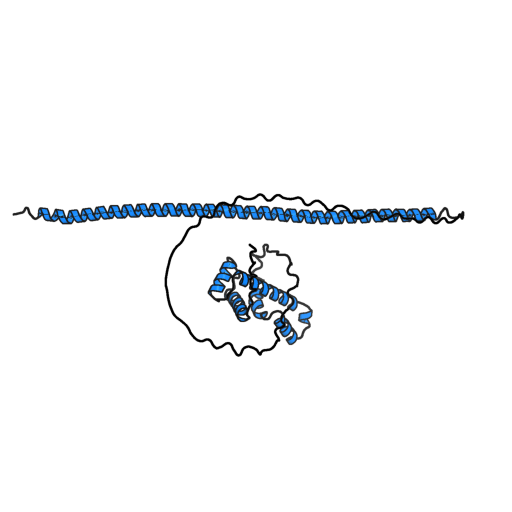809 21.026 1.00 88.25 249 GLU A CA 1
ATOM 2033 C C . GLU A 1 249 ? 10.382 4.371 20.480 1.00 88.25 249 GLU A C 1
ATOM 2035 O O . GLU A 1 249 ? 10.670 4.208 19.294 1.00 88.25 249 GLU A O 1
ATOM 2040 N N . GLU A 1 250 ? 11.237 4.932 21.341 1.00 95.25 250 GLU A N 1
ATOM 2041 C CA . GLU A 1 250 ? 12.586 5.394 20.983 1.00 95.25 250 GLU A CA 1
ATOM 2042 C C . GLU A 1 250 ? 13.466 4.244 20.471 1.00 95.25 250 GLU A C 1
ATOM 2044 O O . GLU A 1 250 ? 14.070 4.347 19.402 1.00 95.25 250 GLU A O 1
ATOM 2049 N N . TYR A 1 251 ? 13.495 3.116 21.186 1.00 96.00 251 TYR A N 1
ATOM 2050 C CA . TYR A 1 251 ? 14.247 1.931 20.768 1.00 96.00 251 TYR A CA 1
ATOM 2051 C C . TYR A 1 251 ? 13.768 1.398 19.413 1.00 96.00 251 TYR A C 1
ATOM 2053 O O . TYR A 1 251 ? 14.583 1.114 18.531 1.00 96.00 251 TYR A O 1
ATOM 2061 N N . LYS A 1 252 ? 12.446 1.313 19.222 1.00 91.81 252 LYS A N 1
ATOM 2062 C CA . LYS A 1 252 ? 11.833 0.896 17.956 1.00 91.81 252 LYS A CA 1
ATOM 2063 C C . LYS A 1 252 ? 12.248 1.822 16.812 1.00 91.81 252 LYS A C 1
ATOM 2065 O O . LYS A 1 252 ? 12.648 1.334 15.759 1.00 91.81 252 LYS A O 1
ATOM 2070 N N . PHE A 1 253 ? 12.209 3.137 17.032 1.00 96.69 253 PHE A N 1
ATOM 2071 C CA . PHE A 1 253 ? 12.617 4.123 16.031 1.00 96.69 253 PHE A CA 1
ATOM 2072 C C . PHE A 1 253 ? 14.097 3.987 15.655 1.00 96.69 253 PHE A C 1
ATOM 2074 O O . PHE A 1 253 ? 14.434 3.987 14.472 1.00 96.69 253 PHE A O 1
ATOM 2081 N N . VAL A 1 254 ? 14.988 3.818 16.637 1.00 95.88 254 VAL A N 1
ATOM 2082 C CA . VAL A 1 254 ? 16.425 3.621 16.381 1.00 95.88 254 VAL A CA 1
ATOM 2083 C C . VAL A 1 254 ? 16.669 2.353 15.563 1.00 95.88 254 VAL A C 1
ATOM 2085 O O . VAL A 1 254 ? 17.464 2.373 14.621 1.00 95.88 254 VAL A O 1
ATOM 2088 N N . GLN A 1 255 ? 15.976 1.262 15.886 1.00 95.19 255 GLN A N 1
ATOM 2089 C CA . GLN A 1 255 ? 16.109 -0.003 15.169 1.00 95.19 255 GLN A CA 1
ATOM 2090 C C . GLN A 1 255 ? 15.598 0.104 13.723 1.00 95.19 255 GLN A C 1
ATOM 2092 O O . GLN A 1 255 ? 16.270 -0.340 12.790 1.00 95.19 255 GLN A O 1
ATOM 2097 N N . GLU A 1 256 ? 14.446 0.745 13.523 1.00 86.81 256 GLU A N 1
ATOM 2098 C CA . GLU A 1 256 ? 13.880 0.993 12.196 1.00 86.81 256 GLU A CA 1
ATOM 2099 C C . GLU A 1 256 ? 14.798 1.893 11.358 1.00 86.81 256 GLU A C 1
ATOM 2101 O O . GLU A 1 256 ? 15.096 1.584 10.203 1.00 86.81 256 GLU A O 1
ATOM 2106 N N . PHE A 1 257 ? 15.342 2.951 11.961 1.00 96.00 257 PHE A N 1
ATOM 2107 C CA . PHE A 1 257 ? 16.291 3.843 11.303 1.00 96.00 257 PHE A CA 1
ATOM 2108 C C . PHE A 1 257 ? 17.579 3.120 10.882 1.00 96.00 257 PHE A C 1
ATOM 2110 O O . PHE A 1 257 ? 18.072 3.328 9.772 1.00 96.00 257 PHE A O 1
ATOM 2117 N N . GLN A 1 258 ? 18.111 2.231 11.727 1.00 93.75 258 GLN A N 1
ATOM 2118 C CA . GLN A 1 258 ? 19.271 1.405 11.378 1.00 93.75 258 GLN A CA 1
ATOM 2119 C C . GLN A 1 258 ? 18.980 0.480 10.195 1.00 93.75 258 GLN A C 1
ATOM 2121 O O . GLN A 1 258 ? 19.808 0.378 9.288 1.00 93.75 258 GLN A O 1
ATOM 2126 N N . PHE A 1 259 ? 17.803 -0.147 10.164 1.00 94.31 259 PHE A N 1
ATOM 2127 C CA . PHE A 1 259 ? 17.407 -1.015 9.058 1.00 94.31 259 PHE A CA 1
ATOM 2128 C C . PHE A 1 259 ? 17.259 -0.237 7.744 1.00 94.31 259 PHE A C 1
ATOM 2130 O O . PHE A 1 259 ? 17.766 -0.663 6.706 1.00 94.31 259 PHE A O 1
ATOM 2137 N N . VAL A 1 260 ? 16.629 0.942 7.787 1.00 91.31 260 VAL A N 1
ATOM 2138 C CA . VAL A 1 260 ? 16.510 1.833 6.622 1.00 91.31 260 VAL A CA 1
ATOM 2139 C C . VAL A 1 260 ? 17.889 2.260 6.121 1.00 91.31 260 VAL A C 1
ATOM 2141 O O . VAL A 1 260 ? 18.140 2.215 4.917 1.00 91.31 260 VAL A O 1
ATOM 2144 N N . LYS A 1 261 ? 18.806 2.612 7.030 1.00 96.00 261 LYS A N 1
ATOM 2145 C CA . LYS A 1 261 ? 20.185 2.974 6.683 1.00 96.00 261 LYS A CA 1
ATOM 2146 C C . LYS A 1 261 ? 20.922 1.821 5.995 1.00 96.00 261 LYS A C 1
ATOM 2148 O O . LYS A 1 261 ? 21.504 2.034 4.937 1.00 96.00 261 LYS A O 1
ATOM 2153 N N . GLN A 1 262 ? 20.859 0.612 6.554 1.00 95.50 262 GLN A N 1
ATOM 2154 C CA . GLN A 1 262 ? 21.493 -0.578 5.970 1.00 95.50 262 GLN A CA 1
ATOM 2155 C C . GLN A 1 262 ? 20.914 -0.920 4.596 1.00 95.50 262 GLN A C 1
ATOM 2157 O O . GLN A 1 262 ? 21.656 -1.230 3.667 1.00 95.50 262 GLN A O 1
ATOM 2162 N N . LYS A 1 263 ? 19.588 -0.827 4.445 1.00 92.94 263 LYS A N 1
ATOM 2163 C CA . LYS A 1 263 ? 18.918 -1.058 3.164 1.00 92.94 263 LYS A CA 1
ATOM 2164 C C . LYS A 1 263 ? 19.380 -0.058 2.103 1.00 92.94 263 LYS A C 1
ATOM 2166 O O . LYS A 1 263 ? 19.666 -0.462 0.981 1.00 92.94 263 LYS A O 1
ATOM 2171 N N . PHE A 1 264 ? 19.471 1.220 2.463 1.00 97.06 264 PHE A N 1
ATOM 2172 C CA . PHE A 1 264 ? 19.944 2.268 1.561 1.00 97.06 264 PHE A CA 1
ATOM 2173 C C . PHE A 1 264 ? 21.412 2.063 1.156 1.00 97.06 264 PHE A C 1
ATOM 2175 O O . PHE A 1 264 ? 21.763 2.220 -0.010 1.00 97.06 264 PHE A O 1
ATOM 2182 N N . GLU A 1 265 ? 22.267 1.668 2.098 1.00 96.06 265 GLU A N 1
ATOM 2183 C CA . GLU A 1 265 ? 23.677 1.366 1.832 1.00 96.06 265 GLU A CA 1
ATOM 2184 C C . GLU A 1 265 ? 23.838 0.167 0.883 1.00 96.06 265 GLU A C 1
ATOM 2186 O O . GLU A 1 265 ? 24.582 0.248 -0.094 1.00 96.06 265 GLU A O 1
ATOM 2191 N N . ALA A 1 266 ? 23.066 -0.904 1.094 1.00 96.25 266 ALA A N 1
ATOM 2192 C CA . ALA A 1 266 ? 23.045 -2.060 0.199 1.00 96.25 266 ALA A CA 1
ATOM 2193 C C . ALA A 1 266 ? 22.524 -1.709 -1.207 1.00 96.25 266 ALA A C 1
ATOM 2195 O O . ALA A 1 266 ? 23.068 -2.185 -2.203 1.00 96.25 266 ALA A O 1
ATOM 2196 N N . GLU A 1 267 ? 21.498 -0.859 -1.305 1.00 95.00 267 GLU A N 1
ATOM 2197 C CA . GLU A 1 267 ? 20.962 -0.378 -2.584 1.00 95.00 267 GLU A CA 1
ATOM 2198 C C . GLU A 1 267 ? 21.996 0.453 -3.361 1.00 95.00 267 GLU A C 1
ATOM 2200 O O . GLU A 1 267 ? 22.169 0.270 -4.568 1.00 95.00 267 GLU A O 1
ATOM 2205 N N . MET A 1 268 ? 22.732 1.325 -2.668 1.00 97.12 268 MET A N 1
ATOM 2206 C CA . MET A 1 268 ? 23.811 2.116 -3.263 1.00 97.12 268 MET A CA 1
ATOM 2207 C C . MET A 1 268 ? 24.975 1.247 -3.751 1.00 97.12 268 MET A C 1
ATOM 2209 O O . MET A 1 268 ? 25.490 1.488 -4.846 1.00 97.12 268 MET A O 1
ATOM 2213 N N . GLU A 1 269 ? 25.371 0.226 -2.986 1.00 98.31 269 GLU A N 1
ATOM 2214 C CA . GLU A 1 269 ? 26.445 -0.687 -3.393 1.00 98.31 269 GLU A CA 1
ATOM 2215 C C . GLU A 1 269 ? 26.025 -1.560 -4.585 1.00 98.31 269 GLU A C 1
ATOM 2217 O O . GLU A 1 269 ? 26.795 -1.721 -5.531 1.00 98.31 269 GLU A O 1
ATOM 2222 N N . LEU A 1 270 ? 24.778 -2.044 -4.613 1.00 96.88 270 LEU A N 1
ATOM 2223 C CA . LEU A 1 270 ? 24.242 -2.791 -5.755 1.00 96.88 270 LEU A CA 1
ATOM 2224 C C . LEU A 1 270 ? 24.243 -1.936 -7.028 1.00 96.88 270 LEU A C 1
ATOM 2226 O O . LEU A 1 270 ? 24.696 -2.382 -8.082 1.00 96.88 270 LEU A O 1
ATOM 2230 N N . LYS A 1 271 ? 23.813 -0.676 -6.925 1.00 97.62 271 LYS A N 1
ATOM 2231 C CA . LYS A 1 271 ? 23.816 0.265 -8.053 1.00 97.62 271 LYS A CA 1
ATOM 2232 C C . LYS A 1 271 ? 25.226 0.566 -8.565 1.00 97.62 271 LYS A C 1
ATOM 2234 O O . LYS A 1 271 ? 25.434 0.752 -9.764 1.00 97.62 271 LYS A O 1
ATOM 2239 N N . LYS A 1 272 ? 26.208 0.614 -7.666 1.00 98.19 272 LYS A N 1
ATOM 2240 C CA . LYS A 1 272 ? 27.620 0.780 -8.022 1.00 98.19 272 LYS A CA 1
ATOM 2241 C C . LYS A 1 272 ? 28.152 -0.438 -8.784 1.00 98.19 272 LYS A C 1
ATOM 2243 O O . LYS A 1 272 ? 28.787 -0.252 -9.820 1.00 98.19 272 LYS A O 1
ATOM 2248 N N . GLN A 1 273 ? 27.835 -1.653 -8.332 1.00 98.25 273 GLN A N 1
ATOM 2249 C CA . GLN A 1 273 ? 28.200 -2.894 -9.029 1.00 98.25 273 GLN A CA 1
ATOM 2250 C C . GLN A 1 273 ? 27.549 -2.993 -10.417 1.00 98.25 273 GLN A C 1
ATOM 2252 O O . GLN A 1 273 ? 28.203 -3.388 -11.380 1.00 98.25 273 GLN A O 1
ATOM 2257 N N . GLU A 1 274 ? 26.287 -2.577 -10.553 1.00 96.81 274 GLU A N 1
ATOM 2258 C CA . GLU A 1 274 ? 25.586 -2.541 -11.843 1.00 96.81 274 GLU A CA 1
ATOM 2259 C C . GLU A 1 274 ? 26.283 -1.607 -12.849 1.00 96.81 274 GLU A C 1
ATOM 2261 O O . GLU A 1 274 ? 26.497 -1.972 -14.007 1.00 96.81 274 GLU A O 1
ATOM 2266 N N . LEU A 1 275 ? 26.693 -0.413 -12.4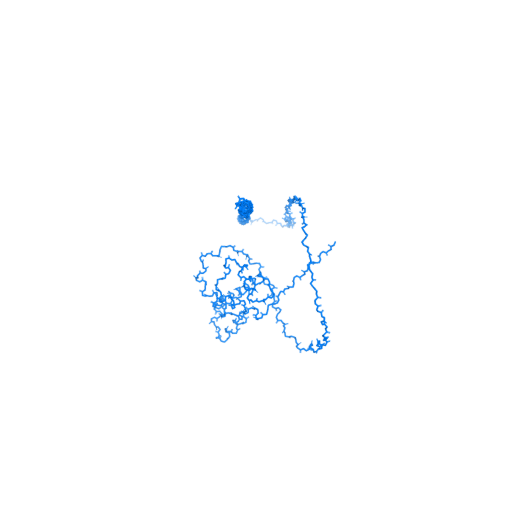06 1.00 97.88 275 LEU A N 1
ATOM 2267 C CA . LEU A 1 275 ? 27.435 0.529 -13.248 1.00 97.88 275 LEU A CA 1
ATOM 2268 C C . LEU A 1 275 ? 28.810 -0.010 -13.659 1.00 97.88 275 LEU A C 1
ATOM 2270 O O . LEU A 1 275 ? 29.245 0.226 -14.788 1.00 97.88 275 LEU A O 1
ATOM 2274 N N . GLU A 1 276 ? 29.487 -0.738 -12.772 1.00 98.31 276 GLU A N 1
ATOM 2275 C CA . GLU A 1 276 ? 30.778 -1.363 -13.062 1.00 98.31 276 GLU A CA 1
ATOM 2276 C C . GLU A 1 276 ? 30.652 -2.499 -14.088 1.00 98.31 276 GLU A C 1
ATOM 2278 O O . GLU A 1 276 ? 31.408 -2.532 -15.061 1.00 98.31 276 GLU A O 1
ATOM 2283 N N . LEU A 1 277 ? 29.643 -3.367 -13.949 1.00 98.06 277 LEU A N 1
ATOM 2284 C CA . LEU A 1 277 ? 29.330 -4.402 -14.942 1.00 98.06 277 LEU A CA 1
ATOM 2285 C C . LEU A 1 277 ? 29.010 -3.791 -16.309 1.00 98.06 277 LEU A C 1
ATOM 2287 O O . LEU A 1 277 ? 29.564 -4.220 -17.321 1.00 98.06 277 LEU A O 1
ATOM 2291 N N . LYS A 1 278 ? 28.181 -2.743 -16.338 1.00 98.31 278 LYS A N 1
ATOM 2292 C CA . LYS A 1 278 ? 27.833 -2.037 -17.576 1.00 98.31 278 LYS A CA 1
ATOM 2293 C C . LYS A 1 278 ? 29.054 -1.404 -18.243 1.00 98.31 278 LYS A C 1
ATOM 2295 O O . LYS A 1 278 ? 29.162 -1.403 -19.466 1.00 98.31 278 LYS A O 1
ATOM 2300 N N . LYS A 1 279 ? 29.994 -0.882 -17.451 1.00 98.50 279 LYS A N 1
ATOM 2301 C CA . LYS A 1 279 ? 31.263 -0.354 -17.962 1.00 98.50 279 LYS A CA 1
ATOM 2302 C C . LYS A 1 279 ? 32.106 -1.460 -18.607 1.00 98.50 279 LYS A C 1
ATOM 2304 O O . LYS A 1 279 ? 32.589 -1.261 -19.718 1.00 98.50 279 LYS A O 1
ATOM 2309 N N . MET A 1 280 ? 32.238 -2.614 -17.949 1.00 98.12 280 MET A N 1
ATOM 2310 C CA . MET A 1 280 ? 32.972 -3.762 -18.500 1.00 98.12 280 MET A CA 1
ATOM 2311 C C . MET A 1 280 ? 32.321 -4.315 -19.774 1.00 98.12 280 MET A C 1
ATOM 2313 O O . MET A 1 280 ? 33.025 -4.689 -20.710 1.00 98.12 280 MET A O 1
ATOM 2317 N N . GLU A 1 281 ? 30.990 -4.344 -19.841 1.00 98.06 281 GLU A N 1
ATOM 2318 C CA . GLU A 1 281 ? 30.254 -4.761 -21.038 1.00 98.06 281 GLU A CA 1
ATOM 2319 C C . GLU A 1 281 ? 30.537 -3.834 -22.229 1.00 98.06 281 GLU A C 1
ATOM 2321 O O . GLU A 1 281 ? 30.833 -4.311 -23.326 1.00 98.06 281 GLU A O 1
ATOM 2326 N N . ILE A 1 282 ? 30.508 -2.514 -22.013 1.00 98.25 282 ILE A N 1
ATOM 2327 C CA . ILE A 1 282 ? 30.819 -1.523 -23.054 1.00 98.25 282 ILE A CA 1
ATOM 2328 C C . ILE A 1 282 ? 32.262 -1.690 -23.546 1.00 98.25 282 ILE A C 1
ATOM 2330 O O . ILE A 1 282 ? 32.479 -1.779 -24.752 1.00 98.25 282 ILE A O 1
ATOM 2334 N N . GLU A 1 283 ? 33.232 -1.805 -22.637 1.00 98.31 283 GLU A N 1
ATOM 2335 C CA . GLU A 1 283 ? 34.649 -1.982 -22.990 1.00 98.31 283 GLU A CA 1
ATOM 2336 C C . GLU A 1 283 ? 34.890 -3.284 -23.776 1.00 98.31 283 GLU A C 1
ATOM 2338 O O . GLU A 1 283 ? 35.613 -3.304 -24.778 1.00 98.31 283 GLU A O 1
ATOM 2343 N N . SER A 1 284 ? 34.237 -4.375 -23.367 1.00 98.56 284 SER A N 1
ATOM 2344 C CA . SER A 1 284 ? 34.303 -5.661 -24.067 1.00 98.56 284 SER A CA 1
ATOM 2345 C C . SER A 1 284 ? 33.711 -5.573 -25.481 1.00 98.56 284 SER A C 1
ATOM 2347 O O . SER A 1 284 ? 34.324 -6.045 -26.444 1.00 98.56 284 SER A O 1
ATOM 2349 N N . ASN A 1 285 ? 32.564 -4.902 -25.631 1.00 98.31 285 ASN A N 1
ATOM 2350 C CA . ASN A 1 285 ? 31.914 -4.684 -26.925 1.00 98.31 285 ASN A CA 1
ATOM 2351 C C . ASN A 1 285 ? 32.750 -3.794 -27.856 1.00 98.31 285 ASN A C 1
ATOM 2353 O O . ASN A 1 285 ? 32.863 -4.085 -29.049 1.00 98.31 285 ASN A O 1
ATOM 2357 N N . GLU A 1 286 ? 33.376 -2.739 -27.333 1.00 98.44 286 GLU A N 1
ATOM 2358 C CA . GLU A 1 286 ? 34.290 -1.887 -28.103 1.00 98.44 286 GLU A CA 1
ATOM 2359 C C . GLU A 1 286 ? 35.499 -2.678 -28.613 1.00 98.44 286 GLU A C 1
ATOM 2361 O O . GLU A 1 286 ? 35.848 -2.592 -29.795 1.00 98.44 286 GLU A O 1
ATOM 2366 N N . LYS A 1 287 ? 36.096 -3.517 -27.759 1.00 98.69 287 LYS A N 1
ATOM 2367 C CA . LYS A 1 287 ? 37.212 -4.391 -28.142 1.00 98.69 287 LYS A CA 1
ATOM 2368 C C . LYS A 1 287 ? 36.816 -5.404 -29.215 1.00 98.69 287 LYS A C 1
ATOM 2370 O O . LYS A 1 287 ? 37.583 -5.628 -30.153 1.00 98.69 287 LYS A O 1
ATOM 2375 N N . LEU A 1 288 ? 35.633 -6.008 -29.100 1.00 98.38 288 LEU A N 1
ATOM 2376 C CA . LEU A 1 288 ? 35.118 -6.935 -30.107 1.00 98.38 288 LEU A CA 1
ATOM 2377 C C . LEU A 1 288 ? 34.936 -6.235 -31.458 1.00 98.38 288 LEU A C 1
ATOM 2379 O O . LEU A 1 288 ? 35.429 -6.724 -32.474 1.00 98.38 288 LEU A O 1
ATOM 2383 N N . ARG A 1 289 ? 34.322 -5.047 -31.450 1.00 98.50 289 ARG A N 1
ATOM 2384 C CA . ARG A 1 289 ? 34.110 -4.236 -32.653 1.00 98.50 289 ARG A CA 1
ATOM 2385 C C . ARG A 1 289 ? 35.426 -3.858 -33.337 1.00 98.50 289 ARG A C 1
ATOM 2387 O O . ARG A 1 289 ? 35.505 -3.895 -34.562 1.00 98.50 289 ARG A O 1
ATOM 2394 N N . LEU A 1 290 ? 36.469 -3.535 -32.570 1.00 98.56 290 LEU A N 1
ATOM 2395 C CA . LEU A 1 290 ? 37.804 -3.265 -33.118 1.00 98.56 290 LEU A CA 1
ATOM 2396 C C . LEU A 1 290 ? 38.400 -4.492 -33.824 1.00 98.56 290 LEU A C 1
ATOM 2398 O O . LEU A 1 290 ? 38.918 -4.362 -34.932 1.00 98.56 290 LEU A O 1
ATOM 2402 N N . MET A 1 291 ? 38.285 -5.683 -33.229 1.00 98.38 291 MET A N 1
ATOM 2403 C CA . MET A 1 291 ? 38.768 -6.923 -33.854 1.00 98.38 291 MET A CA 1
ATOM 2404 C C . MET A 1 291 ? 37.988 -7.280 -35.125 1.00 98.38 291 MET A C 1
ATOM 2406 O O . MET A 1 291 ? 38.571 -7.781 -36.088 1.00 98.38 291 MET A O 1
ATOM 2410 N N . GLU A 1 292 ? 36.678 -7.026 -35.150 1.00 98.44 292 GLU A N 1
ATOM 2411 C CA . GLU A 1 292 ? 35.849 -7.222 -36.344 1.00 98.44 292 GLU A CA 1
ATOM 2412 C C . GLU A 1 292 ? 36.268 -6.291 -37.484 1.00 98.44 292 GLU A C 1
ATOM 2414 O O . GLU A 1 292 ? 36.429 -6.753 -38.618 1.00 98.44 292 GLU A O 1
ATOM 2419 N N . ILE A 1 293 ? 36.510 -5.012 -37.176 1.00 98.69 293 ILE A N 1
ATOM 2420 C CA . ILE A 1 293 ? 37.010 -4.032 -38.146 1.00 98.69 293 ILE A CA 1
ATOM 2421 C C . ILE A 1 293 ? 38.373 -4.481 -38.682 1.00 98.69 293 ILE A C 1
ATOM 2423 O O . ILE A 1 293 ? 38.513 -4.642 -39.893 1.00 98.69 293 ILE A O 1
ATOM 2427 N N . GLU A 1 294 ? 39.338 -4.800 -37.816 1.00 98.50 294 GLU A N 1
ATOM 2428 C CA . GLU A 1 294 ? 40.674 -5.250 -38.236 1.00 98.50 294 GLU A CA 1
ATOM 2429 C C . GLU A 1 294 ? 40.612 -6.515 -39.111 1.00 98.50 294 GLU A C 1
ATOM 2431 O O . GLU A 1 294 ? 41.285 -6.622 -40.142 1.00 98.50 294 GLU A O 1
ATOM 2436 N N . LYS A 1 295 ? 39.775 -7.490 -38.735 1.00 98.69 295 LYS A N 1
ATOM 2437 C CA . LYS A 1 295 ? 39.552 -8.700 -39.535 1.00 98.69 295 LYS A CA 1
ATOM 2438 C C . LYS A 1 295 ? 38.985 -8.353 -40.913 1.00 98.69 295 LYS A C 1
ATOM 2440 O O . LYS A 1 295 ? 39.450 -8.909 -41.909 1.00 98.69 295 LYS A O 1
ATOM 2445 N N . SER A 1 296 ? 38.002 -7.454 -40.976 1.00 98.62 296 SER A N 1
ATOM 2446 C CA . SER A 1 296 ? 37.389 -7.020 -42.236 1.00 98.62 296 SER A CA 1
ATOM 2447 C C . SER A 1 296 ? 38.381 -6.282 -43.143 1.00 98.62 296 SER A C 1
ATOM 2449 O O . SER A 1 296 ? 38.428 -6.560 -44.340 1.00 98.62 296 SER A O 1
ATOM 2451 N N . GLU A 1 297 ? 39.252 -5.440 -42.578 1.00 98.44 297 GLU A N 1
ATOM 2452 C CA . GLU A 1 297 ? 40.314 -4.740 -43.312 1.00 98.44 297 GLU A CA 1
ATOM 2453 C C . GLU A 1 297 ? 41.331 -5.720 -43.900 1.00 98.44 297 GLU A C 1
ATOM 2455 O O . GLU A 1 297 ? 41.714 -5.606 -45.069 1.00 98.44 297 GLU A O 1
ATOM 2460 N N . ARG A 1 298 ? 41.743 -6.728 -43.117 1.00 98.56 298 ARG A N 1
ATOM 2461 C CA . ARG A 1 298 ? 42.637 -7.790 -43.602 1.00 98.56 298 ARG A CA 1
ATOM 2462 C C . ARG A 1 298 ? 42.004 -8.549 -44.767 1.00 98.56 298 ARG A C 1
ATOM 2464 O O . ARG A 1 298 ? 42.678 -8.751 -45.775 1.00 98.56 298 ARG A O 1
ATOM 2471 N N . LEU A 1 299 ? 40.731 -8.935 -44.659 1.00 98.38 299 LEU A N 1
ATOM 2472 C CA . LEU A 1 299 ? 40.008 -9.628 -45.734 1.00 98.38 299 LEU A CA 1
ATOM 2473 C C . LEU A 1 299 ? 39.907 -8.769 -46.998 1.00 98.38 299 LEU A C 1
ATOM 2475 O O . LEU A 1 299 ? 40.294 -9.230 -48.070 1.00 98.38 299 LEU A O 1
ATOM 2479 N N . ALA A 1 300 ? 39.499 -7.505 -46.869 1.00 98.38 300 ALA A N 1
ATOM 2480 C CA . ALA A 1 300 ? 39.416 -6.576 -47.994 1.00 98.38 300 ALA A CA 1
ATOM 2481 C C . ALA A 1 300 ? 40.775 -6.393 -48.694 1.00 98.38 300 ALA A C 1
ATOM 2483 O O . ALA A 1 300 ? 40.856 -6.372 -49.924 1.00 98.38 300 ALA A O 1
ATOM 2484 N N . LYS A 1 301 ? 41.870 -6.325 -47.923 1.00 98.12 301 LYS A N 1
ATOM 2485 C CA . LYS A 1 301 ? 43.232 -6.253 -48.470 1.00 98.12 301 LYS A CA 1
ATOM 2486 C C . LYS A 1 301 ? 43.611 -7.519 -49.243 1.00 98.12 301 LYS A C 1
ATOM 2488 O O . LYS A 1 301 ? 44.193 -7.406 -50.321 1.00 98.12 301 LYS A O 1
ATOM 2493 N N . TYR A 1 302 ? 43.285 -8.706 -48.726 1.00 97.81 302 TYR A N 1
ATOM 2494 C CA . TYR A 1 302 ? 43.513 -9.967 -49.442 1.00 97.81 302 TYR A CA 1
ATOM 2495 C C . TYR A 1 302 ? 42.698 -10.049 -50.735 1.00 97.81 302 TYR A C 1
ATOM 2497 O O . TYR A 1 302 ? 43.244 -10.447 -51.761 1.00 97.81 302 TYR A O 1
ATOM 2505 N N . GLU A 1 303 ? 41.431 -9.632 -50.716 1.00 96.75 303 GLU A N 1
ATOM 2506 C CA . GLU A 1 303 ? 40.573 -9.608 -51.906 1.00 96.75 303 GLU A CA 1
ATOM 2507 C C . GLU A 1 303 ? 41.102 -8.664 -52.989 1.00 96.75 303 GLU A C 1
ATOM 2509 O O . GLU A 1 303 ? 41.137 -9.032 -54.165 1.00 96.75 303 GLU A O 1
ATOM 2514 N N . LEU A 1 304 ? 41.552 -7.463 -52.606 1.00 96.81 304 LEU A N 1
ATOM 2515 C CA . LEU A 1 304 ? 42.219 -6.540 -53.526 1.00 96.81 304 LEU A CA 1
ATOM 2516 C C . LEU A 1 304 ? 43.488 -7.175 -54.107 1.00 96.81 304 LEU A C 1
ATOM 2518 O O . LEU A 1 304 ? 43.675 -7.175 -55.321 1.00 96.81 304 LEU A O 1
ATOM 2522 N N . ASN A 1 305 ? 44.327 -7.777 -53.265 1.00 96.12 305 ASN A N 1
ATOM 2523 C CA . ASN A 1 305 ? 45.557 -8.433 -53.706 1.00 96.12 305 ASN A CA 1
ATOM 2524 C C . ASN A 1 305 ? 45.284 -9.561 -54.721 1.00 96.12 305 ASN A C 1
ATOM 2526 O O . ASN A 1 305 ? 45.989 -9.674 -55.721 1.00 96.12 305 ASN A O 1
ATOM 2530 N N . LEU A 1 306 ? 44.230 -10.356 -54.498 1.00 95.44 306 LEU A N 1
ATOM 2531 C CA . LEU A 1 306 ? 43.802 -11.420 -55.412 1.00 95.44 306 LEU A CA 1
ATOM 2532 C C . LEU A 1 306 ? 43.347 -10.857 -56.768 1.00 95.44 306 LEU A C 1
ATOM 2534 O O . LEU A 1 306 ? 43.738 -11.373 -57.813 1.00 95.44 306 LEU A O 1
ATOM 2538 N N . LYS A 1 307 ? 42.540 -9.787 -56.746 1.00 95.81 307 LYS A N 1
ATOM 2539 C CA . LYS A 1 307 ? 41.990 -9.151 -57.954 1.00 95.81 307 LYS A CA 1
ATOM 2540 C C . LYS A 1 307 ? 43.072 -8.536 -58.839 1.00 95.81 307 LYS A C 1
ATOM 2542 O O . LYS A 1 307 ? 42.988 -8.665 -60.056 1.00 95.81 307 LYS A O 1
ATOM 2547 N N . TYR A 1 308 ? 44.069 -7.877 -58.250 1.00 94.00 308 TYR A N 1
ATOM 2548 C CA . TYR A 1 308 ? 45.056 -7.112 -59.017 1.00 94.00 308 TYR A CA 1
ATOM 2549 C C . TYR A 1 308 ? 46.322 -7.901 -59.375 1.00 94.00 308 TYR A C 1
ATOM 2551 O O . TYR A 1 308 ? 46.871 -7.677 -60.451 1.00 94.00 308 TYR A O 1
ATOM 2559 N N . ASN A 1 309 ? 46.767 -8.862 -58.559 1.00 88.56 309 ASN A N 1
ATOM 2560 C CA . ASN A 1 309 ? 47.984 -9.615 -58.891 1.00 88.56 309 ASN A CA 1
ATOM 2561 C C . ASN A 1 309 ? 47.752 -10.715 -59.935 1.00 88.56 309 ASN A C 1
ATOM 2563 O O . ASN A 1 309 ? 48.642 -10.961 -60.739 1.00 88.56 309 ASN A O 1
ATOM 2567 N N . CYS A 1 310 ? 46.560 -11.324 -60.005 1.00 75.81 310 CYS A N 1
ATOM 2568 C CA . CYS A 1 310 ? 46.257 -12.334 -61.033 1.00 75.81 310 CYS A CA 1
ATOM 2569 C C . CYS A 1 310 ? 46.220 -11.773 -62.467 1.00 75.81 310 CYS A C 1
ATOM 2571 O O . CYS A 1 310 ? 46.313 -12.541 -63.419 1.00 75.81 310 CYS A O 1
ATOM 2573 N N . HIS A 1 311 ? 46.063 -10.458 -62.654 1.00 70.75 311 HIS A N 1
ATOM 2574 C CA . HIS A 1 311 ? 46.049 -9.852 -63.992 1.00 70.75 311 HIS A CA 1
ATOM 2575 C C . HIS A 1 311 ? 47.446 -9.596 -64.569 1.00 70.75 311 HIS A C 1
ATOM 2577 O O . HIS A 1 311 ? 47.588 -9.541 -65.788 1.00 70.75 311 HIS A O 1
ATOM 2583 N N . ASN A 1 312 ? 48.478 -9.484 -63.731 1.00 69.50 312 ASN A N 1
ATOM 2584 C CA . ASN A 1 312 ? 49.828 -9.188 -64.212 1.00 69.50 312 ASN A CA 1
ATOM 2585 C C . ASN A 1 312 ? 50.549 -10.423 -64.775 1.00 69.50 312 ASN A C 1
ATOM 2587 O O . ASN A 1 312 ? 51.375 -10.277 -65.670 1.00 69.50 312 ASN A O 1
ATOM 2591 N N . ASP A 1 313 ? 50.182 -11.634 -64.344 1.00 67.38 313 ASP A N 1
ATOM 2592 C CA . ASP A 1 313 ? 50.796 -12.871 -64.851 1.00 67.38 313 ASP A CA 1
ATOM 2593 C C . ASP A 1 313 ? 50.292 -13.266 -66.254 1.00 67.38 313 ASP A C 1
ATOM 2595 O O . ASP A 1 313 ? 50.951 -14.025 -66.962 1.00 67.38 313 ASP A O 1
ATOM 2599 N N . SER A 1 314 ? 49.157 -12.719 -66.709 1.00 64.06 314 SER A N 1
ATOM 2600 C CA . SER A 1 314 ? 48.593 -13.032 -68.032 1.00 64.06 314 SER A CA 1
ATOM 2601 C C . SER A 1 314 ? 49.168 -12.184 -69.179 1.00 64.06 314 SER A C 1
ATOM 2603 O O . SER A 1 314 ? 48.820 -12.429 -70.331 1.00 64.06 314 SER A O 1
ATOM 2605 N N . LEU A 1 315 ? 50.032 -11.201 -68.897 1.00 63.28 315 LEU A N 1
ATOM 2606 C CA . LEU A 1 315 ? 50.623 -10.286 -69.892 1.00 63.28 315 LEU A CA 1
ATOM 2607 C C . LEU A 1 315 ? 52.065 -10.656 -70.301 1.00 63.28 315 LEU A C 1
ATOM 2609 O O . LEU A 1 315 ? 52.734 -9.875 -70.976 1.00 63.28 315 LEU A O 1
ATOM 2613 N N . HIS A 1 316 ? 52.565 -11.830 -69.900 1.00 61.31 316 HIS A N 1
ATOM 2614 C CA . HIS A 1 316 ? 53.948 -12.264 -70.162 1.00 61.31 316 HIS A CA 1
ATOM 2615 C C . HIS A 1 316 ? 54.074 -13.5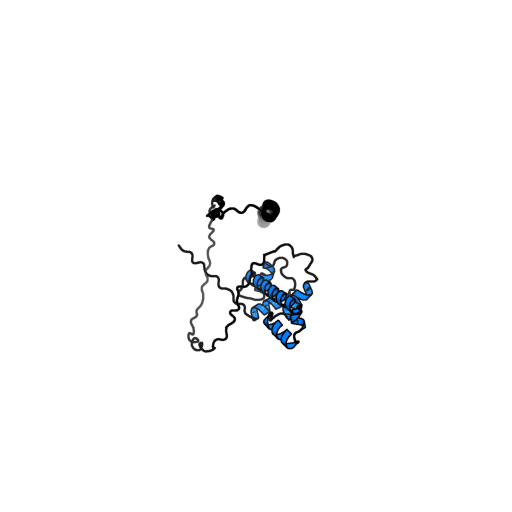90 -70.936 1.00 61.31 316 HIS A C 1
ATOM 2617 O O . HIS A 1 316 ? 55.078 -14.285 -70.816 1.00 61.31 316 HIS A O 1
ATOM 2623 N N . THR A 1 317 ? 53.067 -13.945 -71.742 1.00 58.16 317 THR A N 1
ATOM 2624 C CA . THR A 1 317 ? 53.064 -15.170 -72.571 1.00 58.16 317 THR A CA 1
ATOM 2625 C C . THR A 1 317 ? 52.832 -14.905 -74.064 1.00 58.16 317 THR A C 1
ATOM 2627 O O . THR A 1 317 ? 52.050 -15.614 -74.683 1.00 58.16 317 THR A O 1
ATOM 2630 N N . ASP A 1 318 ? 53.543 -13.929 -74.640 1.00 53.56 318 ASP A N 1
ATOM 2631 C CA . ASP A 1 318 ? 53.720 -13.791 -76.100 1.00 53.56 318 ASP A CA 1
ATOM 2632 C C . ASP A 1 318 ? 55.201 -13.617 -76.468 1.00 53.56 318 ASP A C 1
ATOM 2634 O O . ASP A 1 318 ? 55.885 -12.799 -75.802 1.00 53.56 318 ASP A O 1
#

pLDDT: mean 76.32, std 23.46, range [34.62, 98.69]

Secondary structure (DSSP, 8-state):
-------PPPPPPPHHHHHHHHHHHHHH--TTSS-HHHHHHHHHHHS--SS-HHHHHHHHHHHHHHHHHHHHHHHSHHHHHS-HHHHHHHHHHH-TTHHHHHHHHTTTTTTSSSSS-SS----S---S---------------SS---------------------PPP----------PPPP-----------------------HHHHHHHHHHHHHHHHHHHHHHHHHHHHHHHHHHHHHHHHHHHHHHHHHHHHHHHHHHHHHHHHHHHHHHHHHHHHHHHHHHHHHHHHHHHHHHHHHHHHHHHHHHGGGS--

Sequence (318 aa):
MKRKLQQKRIKRWTQDEICKIIDYIAEYGNLEKPTARIYYETFLQVSPIDATWDLIKWKVRHLKAIFAKAEQWTSSAEAKSLSTDRFVERLQKMCPYYHRLRKIFGEKQAQIVEILESNDSFSDCYNDEFEDNNDMAVDVKVFADFNALENFYPVETVESINLANKSCPEVEVTQMSTNSTPALADVLNEQLIAETECGVTVRDGARDRINEQMGAKKQKKESLRHSLSALSQSQESRNEMHRLRLKFEEYKFVQEFQFVKQKFEAEMELKKQELELKKMEIESNEKLRLMEIEKSERLAKYELNLKYNCHNDSLHTD